Protein AF-A0A9Q0D0A2-F1 (afdb_monomer)

InterPro domains:
  IPR025422 Transcription factor TGA like domain [PF14144] (27-96)
  IPR025422 Transcription factor TGA like domain [PS51806] (2-276)
  IPR051886 Seed Development and Stress Response Regulator [PTHR46354] (6-230)

Structure (mmCIF, N/CA/C/O backbone):
data_AF-A0A9Q0D0A2-F1
#
_entry.id   AF-A0A9Q0D0A2-F1
#
loop_
_atom_site.group_PDB
_atom_site.id
_atom_site.type_symbol
_atom_site.label_atom_id
_atom_site.label_alt_id
_atom_site.label_comp_id
_atom_site.label_asym_id
_atom_site.label_entity_id
_atom_site.label_seq_id
_atom_site.pdbx_PDB_ins_code
_atom_site.Cartn_x
_atom_site.Cartn_y
_atom_site.Cartn_z
_atom_site.occupancy
_atom_site.B_iso_or_equiv
_atom_site.auth_seq_id
_atom_site.auth_comp_id
_atom_site.auth_asym_id
_atom_site.auth_atom_id
_atom_site.pdbx_PDB_model_num
ATOM 1 N N . MET A 1 1 ? 6.086 -19.335 -11.964 1.00 59.03 1 MET A N 1
ATOM 2 C CA . MET A 1 1 ? 6.378 -18.129 -11.159 1.00 59.03 1 MET A CA 1
ATOM 3 C C . MET A 1 1 ? 5.154 -17.655 -10.374 1.00 59.03 1 MET A C 1
ATOM 5 O O . MET A 1 1 ? 5.226 -17.673 -9.155 1.00 59.03 1 MET A O 1
ATOM 9 N N . HIS A 1 2 ? 4.002 -17.411 -11.010 1.00 77.56 2 HIS A N 1
ATOM 10 C CA . HIS A 1 2 ? 2.753 -16.944 -10.369 1.00 77.56 2 HIS A CA 1
ATOM 11 C C . HIS A 1 2 ? 2.298 -17.628 -9.060 1.00 77.56 2 HIS A C 1
ATOM 13 O O . HIS A 1 2 ? 1.756 -16.960 -8.186 1.00 77.56 2 HIS A O 1
ATOM 19 N N . ARG A 1 3 ? 2.542 -18.934 -8.865 1.00 88.50 3 ARG A N 1
ATOM 20 C CA . ARG A 1 3 ? 2.085 -19.663 -7.664 1.00 88.50 3 ARG A CA 1
ATOM 21 C C . ARG A 1 3 ? 2.603 -19.068 -6.347 1.00 88.50 3 ARG A C 1
ATOM 23 O O . ARG A 1 3 ? 1.856 -19.040 -5.382 1.00 88.50 3 ARG A O 1
ATOM 30 N N . ARG A 1 4 ? 3.853 -18.588 -6.295 1.00 91.62 4 ARG A N 1
ATOM 31 C CA . ARG A 1 4 ? 4.437 -18.034 -5.054 1.00 91.62 4 ARG A CA 1
ATOM 32 C C . ARG A 1 4 ? 3.787 -16.708 -4.654 1.00 91.62 4 ARG A C 1
ATOM 34 O O . ARG A 1 4 ? 3.537 -16.499 -3.473 1.00 91.62 4 ARG A O 1
ATOM 41 N N . PHE A 1 5 ? 3.465 -15.866 -5.634 1.00 91.31 5 PHE A N 1
ATOM 42 C CA . PHE A 1 5 ? 2.755 -14.601 -5.437 1.00 91.31 5 PHE A CA 1
ATOM 43 C C . PHE A 1 5 ? 1.334 -14.839 -4.922 1.00 91.31 5 PHE A C 1
ATOM 45 O O . PHE A 1 5 ? 0.943 -14.257 -3.914 1.00 91.31 5 PHE A O 1
ATOM 52 N N . VAL A 1 6 ? 0.613 -15.771 -5.555 1.00 91.81 6 VAL A N 1
ATOM 53 C CA . VAL A 1 6 ? -0.732 -16.183 -5.128 1.00 91.81 6 VAL A CA 1
ATOM 54 C C . VAL A 1 6 ? -0.703 -16.735 -3.703 1.00 91.81 6 VAL A C 1
ATOM 56 O O . VAL A 1 6 ? -1.448 -16.260 -2.858 1.00 91.81 6 VAL A O 1
ATOM 59 N N . THR A 1 7 ? 0.204 -17.666 -3.390 1.00 93.00 7 THR A N 1
ATOM 60 C CA . THR A 1 7 ? 0.310 -18.235 -2.035 1.00 93.00 7 THR A CA 1
ATOM 61 C C . THR A 1 7 ? 0.676 -17.183 -0.982 1.00 93.00 7 THR A C 1
ATOM 63 O O . THR A 1 7 ? 0.144 -17.225 0.124 1.00 93.00 7 THR A O 1
ATOM 66 N N . CYS A 1 8 ? 1.551 -16.225 -1.310 1.00 92.50 8 CYS A N 1
ATOM 67 C CA . CYS A 1 8 ? 1.864 -15.096 -0.430 1.00 92.50 8 CYS A CA 1
ATOM 68 C C . CYS A 1 8 ? 0.605 -14.266 -0.119 1.00 92.50 8 CYS A C 1
ATOM 70 O O . CYS A 1 8 ? 0.308 -14.000 1.046 1.00 92.50 8 CYS A O 1
ATOM 72 N N . TYR A 1 9 ? -0.172 -13.921 -1.151 1.00 91.25 9 TYR A N 1
ATOM 73 C CA . TYR A 1 9 ? -1.421 -13.172 -1.005 1.00 91.25 9 TYR A CA 1
ATOM 74 C C . TYR A 1 9 ? -2.496 -13.949 -0.228 1.00 91.25 9 TYR A C 1
ATOM 76 O O . TYR A 1 9 ? -3.089 -13.406 0.700 1.00 91.25 9 TYR A O 1
ATOM 84 N N . GLU A 1 10 ? -2.725 -15.221 -0.559 1.00 93.56 10 GLU A N 1
ATOM 85 C CA . GLU A 1 10 ? -3.712 -16.076 0.114 1.00 93.56 10 GLU A CA 1
ATOM 86 C C . GLU A 1 10 ? -3.388 -16.260 1.601 1.00 93.56 10 GLU A C 1
ATOM 88 O O . GLU A 1 10 ? -4.283 -16.166 2.442 1.00 93.56 10 GLU A O 1
ATOM 93 N N . SER A 1 11 ? -2.107 -16.461 1.931 1.00 94.94 11 SER A N 1
ATOM 94 C CA . SER A 1 11 ? -1.628 -16.559 3.313 1.00 94.94 11 SER A CA 1
ATOM 95 C C . SER A 1 11 ? -1.898 -15.270 4.093 1.00 94.94 11 SER A C 1
ATOM 97 O O . SER A 1 11 ? -2.448 -15.308 5.195 1.00 94.94 11 SER A O 1
ATOM 99 N N . TRP A 1 12 ? -1.591 -14.110 3.501 1.00 93.62 12 TRP A N 1
ATOM 100 C CA . TRP A 1 12 ? -1.899 -12.815 4.109 1.00 93.62 12 TRP A CA 1
ATOM 101 C C . TRP A 1 12 ? -3.401 -12.606 4.306 1.00 93.62 12 TRP A C 1
ATOM 103 O O . TRP A 1 12 ? -3.824 -12.213 5.392 1.00 93.62 12 TRP A O 1
ATOM 113 N N . LEU A 1 13 ? -4.216 -12.924 3.298 1.00 93.81 13 LEU A N 1
ATOM 114 C CA . LEU A 1 13 ? -5.669 -12.798 3.379 1.00 93.81 13 LEU A CA 1
ATOM 115 C C . LEU A 1 13 ? -6.257 -13.697 4.475 1.00 93.81 13 LEU A C 1
ATOM 117 O O . LEU A 1 13 ? -7.163 -13.284 5.199 1.00 93.81 13 LEU A O 1
ATOM 121 N N . GLN A 1 14 ? -5.743 -14.920 4.620 1.00 96.00 14 GLN A N 1
ATOM 122 C CA . GLN A 1 14 ? -6.138 -15.818 5.700 1.00 96.00 14 GLN A CA 1
ATOM 123 C C . GLN A 1 14 ? -5.736 -15.261 7.072 1.00 96.00 14 GLN A C 1
ATOM 125 O O . GLN A 1 14 ? -6.550 -15.299 7.995 1.00 96.00 14 GLN A O 1
ATOM 130 N N . GLY A 1 15 ? -4.531 -14.695 7.188 1.00 95.44 15 GLY A N 1
ATOM 131 C CA . GLY A 1 15 ? -4.077 -13.997 8.391 1.00 95.44 15 GLY A CA 1
ATOM 132 C C . GLY A 1 15 ? -5.018 -12.857 8.784 1.00 95.44 15 GLY A C 1
ATOM 133 O O . GLY A 1 15 ? -5.507 -12.838 9.906 1.00 95.44 15 GLY A O 1
ATOM 134 N N . GLN A 1 16 ? -5.381 -11.986 7.836 1.00 93.56 16 GLN A N 1
ATOM 135 C CA . GLN A 1 16 ? -6.324 -10.882 8.074 1.00 93.56 16 GLN A CA 1
ATOM 136 C C . GLN A 1 16 ? -7.704 -11.361 8.542 1.00 93.56 16 GLN A C 1
ATOM 138 O O . GLN A 1 16 ? -8.308 -10.757 9.425 1.00 93.56 16 GLN A O 1
ATOM 143 N N . LYS A 1 17 ? -8.214 -12.462 7.976 1.00 95.94 17 LYS A N 1
ATOM 144 C CA . LYS A 1 17 ? -9.489 -13.055 8.413 1.00 95.94 17 LYS A CA 1
ATOM 145 C C . LYS A 1 17 ? -9.407 -13.605 9.838 1.00 95.94 17 LYS A C 1
ATOM 147 O O . LYS A 1 17 ? -10.368 -13.462 10.594 1.00 95.94 17 LYS A O 1
ATOM 152 N N . SER A 1 18 ? -8.282 -14.222 10.198 1.00 96.00 18 SER A N 1
ATOM 153 C CA . SER A 1 18 ? -8.034 -14.692 11.565 1.00 96.00 18 SER A CA 1
ATOM 154 C C . SER A 1 18 ? -7.973 -13.517 12.537 1.00 96.00 18 SER A C 1
ATOM 156 O O . SER A 1 18 ? -8.721 -13.498 13.506 1.00 96.00 18 SER A O 1
ATOM 158 N N . ASP A 1 19 ? -7.174 -12.499 12.214 1.00 94.25 19 ASP A N 1
ATOM 159 C CA . ASP A 1 19 ? -7.014 -11.284 13.016 1.00 94.25 19 ASP A CA 1
ATOM 160 C C . ASP A 1 19 ? -8.361 -10.582 13.253 1.00 94.25 19 ASP A C 1
ATOM 162 O O . ASP A 1 19 ? -8.689 -10.198 14.376 1.00 94.25 19 ASP A O 1
ATOM 166 N N . LEU A 1 20 ? -9.192 -10.467 12.210 1.00 94.94 20 LEU A N 1
ATOM 167 C CA . LEU A 1 20 ? -10.544 -9.920 12.324 1.00 94.94 20 LEU A CA 1
ATOM 168 C C . LEU A 1 20 ? -11.429 -10.771 13.244 1.00 94.94 20 LEU A C 1
ATOM 170 O O . LEU A 1 20 ? -12.165 -10.226 14.064 1.00 94.94 20 LEU A O 1
ATOM 174 N N . THR A 1 21 ? -11.361 -12.096 13.118 1.00 96.19 21 THR A N 1
ATOM 175 C CA . THR A 1 21 ? -12.127 -13.016 13.971 1.00 96.19 21 THR A CA 1
ATOM 176 C C . THR A 1 21 ? -11.727 -12.855 15.438 1.00 96.19 21 THR A C 1
ATOM 178 O O . THR A 1 21 ? -12.601 -12.766 16.301 1.00 96.19 21 THR A O 1
ATOM 181 N N . ASP A 1 22 ? -10.429 -12.741 15.714 1.00 94.62 22 ASP A N 1
ATOM 182 C CA . ASP A 1 22 ? -9.886 -12.560 17.060 1.00 94.62 22 ASP A CA 1
ATOM 183 C C . ASP A 1 22 ? -10.300 -11.208 17.663 1.00 94.62 22 ASP A C 1
ATOM 185 O O . ASP A 1 22 ? -10.735 -11.148 18.818 1.00 94.62 22 ASP A O 1
ATOM 189 N N . LEU A 1 23 ? -10.249 -10.128 16.874 1.00 93.00 23 LEU A N 1
ATOM 190 C CA . LEU A 1 23 ? -10.722 -8.800 17.282 1.00 93.00 23 LEU A CA 1
ATOM 191 C C . LEU A 1 23 ? -12.225 -8.797 17.590 1.00 93.00 23 LEU A C 1
ATOM 193 O O . LEU A 1 23 ? -12.640 -8.268 18.624 1.00 93.00 23 LEU A O 1
ATOM 197 N N . LEU A 1 24 ? -13.041 -9.418 16.733 1.00 92.25 24 LEU A N 1
ATOM 198 C CA . LEU A 1 24 ? -14.487 -9.520 16.943 1.00 92.25 24 LEU A CA 1
ATOM 199 C C . LEU A 1 24 ? -14.811 -10.348 18.189 1.00 92.25 24 LEU A C 1
ATOM 201 O O . LEU A 1 24 ? -15.613 -9.916 19.018 1.00 92.25 24 LEU A O 1
ATOM 205 N N . HIS A 1 25 ? -14.152 -11.493 18.368 1.00 92.38 25 HIS A N 1
ATOM 206 C CA . HIS A 1 25 ? -14.326 -12.326 19.554 1.00 92.38 25 HIS A CA 1
ATOM 207 C C . HIS A 1 25 ? -13.954 -11.568 20.836 1.00 92.38 25 HIS A C 1
ATOM 209 O O . HIS A 1 25 ? -14.699 -11.606 21.820 1.00 92.38 25 HIS A O 1
ATOM 215 N N . LEU A 1 26 ? -12.834 -10.835 20.834 1.00 91.69 26 LEU A N 1
ATOM 216 C CA . LEU A 1 26 ? -12.428 -10.035 21.986 1.00 91.69 26 LEU A CA 1
ATOM 217 C C . LEU A 1 26 ? -13.437 -8.916 22.278 1.00 91.69 26 LEU A C 1
ATOM 219 O O . LEU A 1 26 ? -13.785 -8.717 23.440 1.00 91.69 26 LEU A O 1
ATOM 223 N N . SER A 1 27 ? -13.952 -8.241 21.243 1.00 85.62 27 SER A N 1
ATOM 224 C CA . SER A 1 27 ? -14.962 -7.181 21.392 1.00 85.62 27 SER A CA 1
ATOM 225 C C . SER A 1 27 ? -16.275 -7.686 22.007 1.00 85.62 27 SER A C 1
ATOM 227 O O . SER A 1 27 ? -16.904 -6.981 22.793 1.00 85.62 27 SER A O 1
ATOM 229 N N . ALA A 1 28 ? -16.656 -8.933 21.717 1.00 88.50 28 ALA A N 1
ATOM 230 C CA . ALA A 1 28 ? -17.843 -9.576 22.273 1.00 88.50 28 ALA A CA 1
ATOM 231 C C . ALA A 1 28 ? -17.632 -10.153 23.686 1.00 88.50 28 ALA A C 1
ATOM 233 O O . ALA A 1 28 ? -18.605 -10.533 24.339 1.00 88.50 28 ALA A O 1
ATOM 234 N N . THR A 1 29 ? -16.387 -10.246 24.169 1.00 89.69 29 THR A N 1
ATOM 235 C CA . THR A 1 29 ? -16.058 -10.871 25.458 1.00 89.69 29 THR A CA 1
ATOM 236 C C . THR A 1 29 ? -16.219 -9.871 26.613 1.00 89.69 29 THR A C 1
ATOM 238 O O . THR A 1 29 ? -15.441 -8.916 26.717 1.00 89.69 29 THR A O 1
ATOM 241 N N . PRO A 1 30 ? -17.164 -10.083 27.553 1.00 84.88 30 PRO A N 1
ATOM 242 C CA . PRO A 1 30 ? -17.344 -9.181 28.686 1.00 84.88 30 PRO A CA 1
ATOM 243 C C . PRO A 1 30 ? -16.112 -9.191 29.600 1.00 84.88 30 PRO A C 1
ATOM 245 O O . PRO A 1 30 ? -15.689 -10.243 30.076 1.00 84.88 30 PRO A O 1
ATOM 248 N N . GLY A 1 31 ? -15.547 -8.015 29.884 1.00 84.88 31 GLY A N 1
ATOM 249 C CA . GLY A 1 31 ? -14.385 -7.884 30.771 1.00 84.88 31 GLY A CA 1
ATOM 250 C C . GLY A 1 31 ? -13.030 -8.178 30.120 1.00 84.88 31 GLY A C 1
ATOM 251 O O . GLY A 1 31 ? -12.052 -8.359 30.846 1.00 84.88 31 GLY A O 1
ATOM 252 N N . ALA A 1 32 ? -12.954 -8.205 28.784 1.00 85.44 32 ALA A N 1
ATOM 253 C CA . ALA A 1 32 ? -11.691 -8.247 28.052 1.00 85.44 32 ALA A CA 1
ATOM 254 C C . ALA A 1 32 ? -10.716 -7.162 28.547 1.00 85.44 32 ALA A C 1
ATOM 256 O O . ALA A 1 32 ? -11.069 -5.989 28.695 1.00 85.44 32 ALA A O 1
ATOM 257 N N . SER A 1 33 ? -9.475 -7.559 28.826 1.00 90.06 33 SER A N 1
ATOM 258 C CA . SER A 1 33 ? -8.455 -6.640 29.326 1.00 90.06 33 SER A CA 1
ATOM 259 C C . SER A 1 33 ? -7.817 -5.834 28.194 1.00 90.06 33 SER A C 1
ATOM 261 O O . SER A 1 33 ? -7.604 -6.329 27.087 1.00 90.06 33 SER A O 1
ATOM 263 N N . GLN A 1 34 ? -7.400 -4.607 28.511 1.00 87.81 34 GLN A N 1
ATOM 264 C CA . GLN A 1 34 ? -6.586 -3.777 27.614 1.00 87.81 34 GLN A CA 1
ATOM 265 C C . GLN A 1 34 ? -5.293 -4.482 27.169 1.00 87.81 34 GLN A C 1
ATOM 267 O O . GLN A 1 34 ? -4.822 -4.268 26.056 1.00 87.81 34 GLN A O 1
ATOM 272 N N . MET A 1 35 ? -4.736 -5.359 28.010 1.00 91.88 35 MET A N 1
ATOM 273 C CA . MET A 1 35 ? -3.566 -6.167 27.659 1.00 91.88 35 MET A CA 1
ATOM 274 C C . MET A 1 35 ? -3.875 -7.144 26.517 1.00 91.88 35 MET A C 1
ATOM 276 O O . MET A 1 35 ? -3.112 -7.221 25.561 1.00 91.88 35 MET A O 1
ATOM 280 N N . GLN A 1 36 ? -5.007 -7.852 26.581 1.00 92.00 36 GLN A N 1
ATOM 281 C CA . GLN A 1 36 ? -5.422 -8.771 25.515 1.00 92.00 36 GLN A CA 1
ATOM 282 C C . GLN A 1 36 ? -5.661 -8.030 24.197 1.00 92.00 36 GLN A C 1
ATOM 284 O O . GLN A 1 36 ? -5.226 -8.504 23.152 1.00 92.00 36 GLN A O 1
ATOM 289 N N . LEU A 1 37 ? -6.281 -6.846 24.249 1.00 90.88 37 LEU A N 1
ATOM 290 C CA . LEU A 1 37 ? -6.486 -6.018 23.060 1.00 90.88 37 LEU A CA 1
ATOM 291 C C . LEU A 1 37 ? -5.154 -5.615 22.420 1.00 90.88 37 LEU A C 1
ATOM 293 O O . LEU A 1 37 ? -4.975 -5.800 21.220 1.00 90.88 37 LEU A O 1
ATOM 297 N N . ARG A 1 38 ? -4.197 -5.134 23.222 1.00 92.94 38 ARG A N 1
ATOM 298 C CA . ARG A 1 38 ? -2.852 -4.783 22.742 1.00 92.94 38 ARG A CA 1
ATOM 299 C C . ARG A 1 38 ? -2.136 -5.976 22.120 1.00 92.94 38 ARG A C 1
ATOM 301 O O . ARG A 1 38 ? -1.568 -5.835 21.048 1.00 92.94 38 ARG A O 1
ATOM 308 N N . MET A 1 39 ? -2.229 -7.158 22.730 1.00 94.25 39 MET A N 1
ATOM 309 C CA . MET A 1 39 ? -1.620 -8.370 22.177 1.00 94.25 39 MET A CA 1
ATOM 310 C C . MET A 1 39 ? -2.169 -8.735 20.793 1.00 94.25 39 MET A C 1
ATOM 312 O O . MET A 1 39 ? -1.381 -9.102 19.920 1.00 94.25 39 MET A O 1
ATOM 316 N N . ILE A 1 40 ? -3.490 -8.636 20.588 1.00 94.62 40 ILE A N 1
ATOM 317 C CA . ILE A 1 40 ? -4.109 -8.903 19.280 1.00 94.62 40 ILE A CA 1
ATOM 318 C C . ILE A 1 40 ? -3.709 -7.816 18.280 1.00 94.62 40 ILE A C 1
ATOM 320 O O . ILE A 1 40 ? -3.267 -8.149 17.188 1.00 94.62 40 ILE A O 1
ATOM 324 N N . ILE A 1 41 ? -3.767 -6.532 18.654 1.00 93.25 41 ILE A N 1
ATOM 325 C CA . ILE A 1 41 ? -3.331 -5.426 17.783 1.00 93.25 41 ILE A CA 1
ATOM 326 C C . ILE A 1 41 ? -1.875 -5.618 17.346 1.00 93.25 41 ILE A C 1
ATOM 328 O O . ILE A 1 41 ? -1.574 -5.535 16.157 1.00 93.25 41 ILE A O 1
ATOM 332 N N . ASP A 1 42 ? -0.976 -5.935 18.278 1.00 93.56 42 ASP A N 1
ATOM 333 C CA . ASP A 1 42 ? 0.429 -6.187 17.965 1.00 93.56 42 ASP A CA 1
ATOM 334 C C . ASP A 1 42 ? 0.591 -7.393 17.028 1.00 93.56 42 ASP A C 1
ATOM 336 O O . ASP A 1 42 ? 1.487 -7.409 16.183 1.00 93.56 42 ASP A O 1
ATOM 340 N N . GLN A 1 43 ? -0.268 -8.411 17.156 1.00 94.25 43 GLN A N 1
ATOM 341 C CA . GLN A 1 43 ? -0.285 -9.546 16.238 1.00 94.25 43 GLN A CA 1
ATOM 342 C C . GLN A 1 43 ? -0.725 -9.128 14.833 1.00 94.25 43 GLN A C 1
ATOM 344 O O . G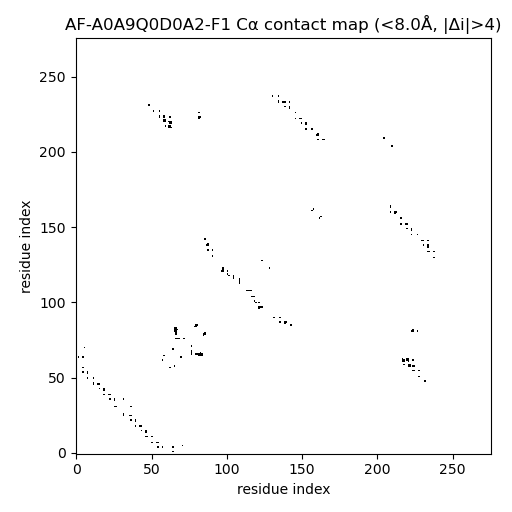LN A 1 43 ? -0.029 -9.466 13.874 1.00 94.25 43 GLN A O 1
ATOM 349 N N . CYS A 1 44 ? -1.794 -8.335 14.715 1.00 93.62 44 CYS A N 1
ATOM 350 C CA . CYS A 1 44 ? -2.239 -7.775 13.442 1.00 93.62 44 CYS A CA 1
ATOM 351 C C . CYS A 1 44 ? -1.103 -6.991 12.773 1.00 93.62 44 CYS A C 1
ATOM 353 O O . CYS A 1 44 ? -0.780 -7.219 11.606 1.00 93.62 44 CYS A O 1
ATOM 355 N N . MET A 1 45 ? -0.441 -6.104 13.525 1.00 91.62 45 MET A N 1
ATOM 356 C CA . MET A 1 45 ? 0.664 -5.287 13.017 1.00 91.62 45 MET A CA 1
ATOM 357 C C . MET A 1 45 ? 1.840 -6.147 12.539 1.00 91.62 45 MET A C 1
ATOM 359 O O . MET A 1 45 ? 2.339 -5.938 11.433 1.00 91.62 45 MET A O 1
ATOM 363 N N . ARG A 1 46 ? 2.232 -7.176 13.304 1.00 92.56 46 ARG A N 1
ATOM 364 C CA . ARG A 1 46 ? 3.266 -8.136 12.878 1.00 92.56 46 ARG A CA 1
ATOM 365 C C . ARG A 1 46 ? 2.877 -8.898 11.612 1.00 92.56 46 ARG A C 1
ATOM 367 O O . ARG A 1 46 ? 3.735 -9.137 10.764 1.00 92.56 46 ARG A O 1
ATOM 374 N N . ASN A 1 47 ? 1.609 -9.276 11.460 1.00 93.06 47 ASN A N 1
ATOM 375 C CA . ASN A 1 47 ? 1.124 -9.965 10.264 1.00 93.06 47 ASN A CA 1
ATOM 376 C C . ASN A 1 47 ? 1.198 -9.056 9.024 1.00 93.06 47 ASN A C 1
ATOM 378 O O . ASN A 1 47 ? 1.639 -9.504 7.962 1.00 93.06 47 ASN A O 1
ATOM 382 N N . TYR A 1 48 ? 0.852 -7.769 9.159 1.00 89.44 48 TYR A N 1
ATOM 383 C CA . TYR A 1 48 ? 1.053 -6.768 8.104 1.00 89.44 48 TYR A CA 1
ATOM 384 C C . TYR A 1 48 ? 2.535 -6.608 7.741 1.00 89.44 48 TYR A C 1
ATOM 386 O O . TYR A 1 48 ? 2.898 -6.657 6.563 1.00 89.44 48 TYR A O 1
ATOM 394 N N . GLU A 1 49 ? 3.411 -6.468 8.737 1.00 90.25 49 GLU A N 1
ATOM 395 C CA . GLU A 1 49 ? 4.856 -6.355 8.513 1.00 90.25 49 GLU A CA 1
ATOM 396 C C . GLU A 1 49 ? 5.430 -7.598 7.824 1.00 90.25 49 GLU A C 1
ATOM 398 O O . GLU A 1 49 ? 6.206 -7.468 6.875 1.00 90.25 49 GLU A O 1
ATOM 403 N N . SER A 1 50 ? 5.005 -8.793 8.243 1.00 92.81 50 SER A N 1
ATOM 404 C CA . SER A 1 50 ? 5.410 -10.061 7.632 1.00 92.81 50 SER A CA 1
ATOM 405 C C . SER A 1 50 ? 4.999 -10.141 6.164 1.00 92.81 50 SER A C 1
ATOM 407 O O . SER A 1 50 ? 5.815 -10.515 5.322 1.00 92.81 50 SER A O 1
ATOM 409 N N . TYR A 1 51 ? 3.769 -9.737 5.830 1.00 92.38 51 TYR A N 1
ATOM 410 C CA . TYR A 1 51 ? 3.314 -9.703 4.441 1.00 92.38 51 TYR A CA 1
ATOM 411 C C . TYR A 1 51 ? 4.131 -8.730 3.588 1.00 92.38 51 TYR A C 1
ATOM 413 O O . TYR A 1 51 ? 4.598 -9.112 2.517 1.00 92.38 51 TYR A O 1
ATOM 421 N N . THR A 1 52 ? 4.362 -7.501 4.067 1.00 90.06 52 THR A N 1
ATOM 422 C CA . THR A 1 52 ? 5.186 -6.527 3.323 1.00 90.06 52 THR A CA 1
ATOM 423 C C . THR A 1 52 ? 6.612 -7.032 3.105 1.00 90.06 52 THR A C 1
ATOM 425 O O . THR A 1 52 ? 7.185 -6.822 2.041 1.00 90.06 52 THR A O 1
ATOM 428 N N . GLU A 1 53 ? 7.184 -7.756 4.072 1.00 92.00 53 GLU A N 1
ATOM 429 C CA . GLU A 1 53 ? 8.510 -8.352 3.918 1.00 92.00 53 GLU A CA 1
ATOM 430 C C . GLU A 1 53 ? 8.509 -9.489 2.891 1.00 92.00 53 GLU A C 1
ATOM 432 O O . GLU A 1 53 ? 9.333 -9.499 1.979 1.00 92.00 53 GLU A O 1
ATOM 437 N N . GLN A 1 54 ? 7.545 -10.409 2.965 1.00 92.56 54 GLN A N 1
ATOM 438 C CA . GLN A 1 54 ? 7.408 -11.484 1.978 1.00 92.56 54 GLN A CA 1
ATOM 439 C C . GLN A 1 54 ? 7.209 -10.922 0.568 1.00 92.56 54 GLN A C 1
ATOM 441 O O . GLN A 1 54 ? 7.887 -11.345 -0.370 1.00 92.56 54 GLN A O 1
ATOM 446 N N . ARG A 1 55 ? 6.336 -9.922 0.417 1.00 91.62 55 ARG A N 1
ATOM 447 C C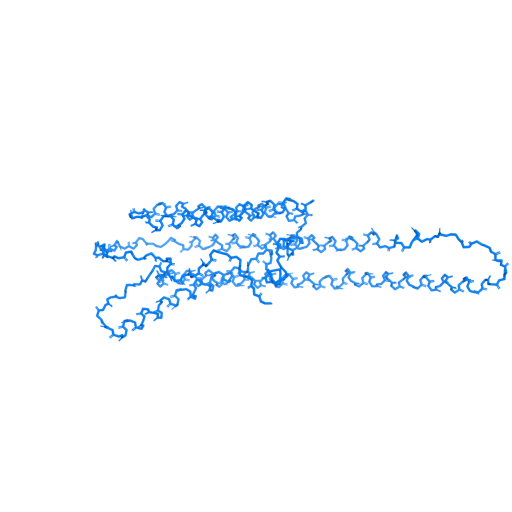A . ARG A 1 55 ? 6.132 -9.205 -0.843 1.00 91.62 55 ARG A CA 1
ATOM 448 C C . ARG A 1 55 ? 7.432 -8.596 -1.366 1.00 91.62 55 ARG A C 1
ATOM 450 O O . ARG A 1 55 ? 7.760 -8.810 -2.531 1.00 91.62 55 ARG A O 1
ATOM 457 N N . ARG A 1 56 ? 8.204 -7.916 -0.514 1.00 90.19 56 ARG A N 1
ATOM 458 C CA . ARG A 1 56 ? 9.509 -7.347 -0.876 1.00 90.19 56 ARG A CA 1
ATOM 459 C C . ARG A 1 56 ? 10.490 -8.407 -1.372 1.00 90.19 56 ARG A C 1
ATOM 461 O O . ARG A 1 56 ? 11.178 -8.160 -2.350 1.00 90.19 56 ARG A O 1
ATOM 468 N N . THR A 1 57 ? 10.529 -9.593 -0.761 1.00 91.62 57 THR A N 1
ATOM 469 C CA . THR A 1 57 ? 11.416 -10.677 -1.232 1.00 91.62 57 THR A CA 1
ATOM 470 C C . THR A 1 57 ? 11.023 -11.236 -2.601 1.00 91.62 57 THR A C 1
ATOM 472 O O . THR A 1 57 ? 11.882 -11.743 -3.317 1.00 91.62 57 THR A O 1
ATOM 475 N N . LEU A 1 58 ? 9.743 -11.141 -2.975 1.00 92.00 58 LEU A N 1
ATOM 476 C CA . LEU A 1 58 ? 9.226 -11.597 -4.269 1.00 92.00 58 LEU A CA 1
ATOM 477 C C . LEU A 1 58 ? 9.291 -10.510 -5.351 1.00 92.00 58 LEU A C 1
ATOM 479 O O . LEU A 1 58 ? 9.290 -10.835 -6.536 1.00 92.00 58 LEU A O 1
ATOM 483 N N . ALA A 1 59 ? 9.362 -9.234 -4.959 1.00 90.00 59 ALA A N 1
ATOM 484 C CA . ALA A 1 59 ? 9.398 -8.087 -5.866 1.00 90.00 59 ALA A CA 1
ATOM 485 C C . ALA A 1 59 ? 10.458 -8.207 -6.977 1.00 90.00 59 ALA A C 1
ATOM 487 O O . ALA A 1 59 ? 10.108 -7.958 -8.127 1.00 90.00 59 ALA A O 1
ATOM 488 N N . PRO A 1 60 ? 11.713 -8.622 -6.699 1.00 89.94 60 PRO A N 1
ATOM 489 C CA . PRO A 1 60 ? 12.739 -8.713 -7.735 1.00 89.94 60 PRO A CA 1
ATOM 490 C C . PRO A 1 60 ? 12.505 -9.853 -8.732 1.00 89.94 60 PRO A C 1
ATOM 492 O O . PRO A 1 60 ? 13.109 -9.849 -9.797 1.00 89.94 60 PRO A O 1
ATOM 495 N N . GLU A 1 61 ? 11.675 -10.850 -8.393 1.00 90.44 61 GLU A N 1
ATOM 496 C CA . GLU A 1 61 ? 11.361 -11.955 -9.307 1.00 90.44 61 GLU A CA 1
ATOM 497 C C . GLU A 1 61 ? 10.373 -11.508 -10.394 1.00 90.44 61 GLU A C 1
ATOM 499 O O . GLU A 1 61 ? 10.556 -11.851 -11.559 1.00 90.44 61 GLU A O 1
ATOM 504 N N . ASP A 1 62 ? 9.325 -10.772 -10.006 1.00 86.25 62 ASP A N 1
ATOM 505 C CA . ASP A 1 62 ? 8.328 -10.186 -10.910 1.00 86.25 62 ASP A CA 1
ATOM 506 C C . ASP A 1 62 ? 7.465 -9.146 -10.170 1.00 86.25 62 ASP A C 1
ATOM 508 O O . ASP A 1 62 ? 6.354 -9.419 -9.705 1.00 86.25 62 ASP A O 1
ATOM 512 N N . GLY A 1 63 ? 7.985 -7.925 -10.043 1.00 83.62 63 GLY A N 1
ATOM 513 C CA . GLY A 1 63 ? 7.290 -6.831 -9.363 1.00 83.62 63 GLY A CA 1
ATOM 514 C C . GLY A 1 63 ? 5.997 -6.418 -10.068 1.00 83.62 63 GLY A C 1
ATOM 515 O O . GLY A 1 63 ? 5.053 -5.980 -9.412 1.00 83.62 63 GLY A O 1
ATOM 516 N N . SER A 1 64 ? 5.920 -6.609 -11.388 1.00 87.38 64 SER A N 1
ATOM 517 C CA . SER A 1 64 ? 4.764 -6.218 -12.199 1.00 87.38 64 SER A CA 1
ATOM 518 C C . SER A 1 64 ? 3.491 -6.981 -11.814 1.00 87.38 64 SER A C 1
ATOM 520 O O . SER A 1 64 ? 2.407 -6.393 -11.795 1.00 87.38 64 SER A O 1
ATOM 522 N N . THR A 1 65 ? 3.635 -8.240 -11.377 1.00 90.44 65 THR A N 1
ATOM 523 C CA . THR A 1 65 ? 2.534 -9.059 -10.848 1.00 90.44 65 THR A CA 1
ATOM 524 C C . THR A 1 65 ? 1.836 -8.396 -9.655 1.00 90.44 65 THR A C 1
ATOM 526 O O . THR A 1 65 ? 0.639 -8.587 -9.476 1.00 90.44 65 THR A O 1
ATOM 529 N N . PHE A 1 66 ? 2.519 -7.580 -8.846 1.00 90.31 66 PHE A N 1
ATOM 530 C CA . PHE A 1 66 ? 1.855 -6.870 -7.747 1.00 90.31 66 PHE A CA 1
ATOM 531 C C . PHE A 1 66 ? 1.071 -5.639 -8.209 1.00 90.31 66 PHE A C 1
ATOM 533 O O . PHE A 1 66 ? 0.102 -5.278 -7.552 1.00 90.31 66 PHE A O 1
ATOM 540 N N . PHE A 1 67 ? 1.435 -5.013 -9.331 1.00 90.56 67 PHE A N 1
ATOM 541 C CA . PHE A 1 67 ? 0.708 -3.864 -9.889 1.00 90.56 67 PHE A CA 1
ATOM 542 C C . PHE A 1 67 ? -0.522 -4.276 -10.706 1.00 90.56 67 PHE A C 1
ATOM 544 O O . PHE A 1 67 ? -1.467 -3.499 -10.811 1.00 90.56 67 PHE A O 1
ATOM 551 N N . CYS A 1 68 ? -0.518 -5.484 -11.273 1.00 91.56 68 CYS A N 1
ATOM 552 C CA . CYS A 1 68 ? -1.657 -6.061 -11.987 1.00 91.56 68 CYS A CA 1
ATOM 553 C C . CYS A 1 68 ? -1.831 -7.546 -11.615 1.00 91.56 68 CYS A C 1
ATOM 555 O O . CYS A 1 68 ? -1.571 -8.435 -12.433 1.00 91.56 68 CYS A O 1
ATOM 557 N N . PRO A 1 69 ? -2.208 -7.842 -10.361 1.00 91.56 69 PRO A N 1
ATOM 558 C CA . PRO A 1 69 ? -2.358 -9.206 -9.893 1.00 91.56 69 PRO A CA 1
ATOM 559 C C . PRO A 1 69 ? -3.437 -9.966 -10.672 1.00 91.56 69 PRO A C 1
ATOM 561 O O . PRO A 1 69 ? -4.563 -9.482 -10.821 1.00 91.56 69 PRO A O 1
ATOM 564 N N . PRO A 1 70 ? -3.152 -11.205 -11.115 1.00 89.19 70 PRO A N 1
ATOM 565 C CA . PRO A 1 70 ? -4.113 -12.010 -11.870 1.00 89.19 70 PRO A CA 1
ATOM 566 C C . PRO A 1 70 ? -5.284 -12.520 -11.020 1.00 89.19 70 PRO A C 1
ATOM 568 O O . PRO A 1 70 ? -6.236 -13.070 -11.564 1.00 89.19 70 PRO A O 1
ATOM 571 N N . TRP A 1 71 ? -5.210 -12.378 -9.693 1.00 88.75 71 TRP A N 1
ATOM 572 C CA . TRP A 1 71 ? -6.297 -12.707 -8.768 1.00 88.75 71 TRP A CA 1
ATOM 573 C C . TRP A 1 71 ? -7.248 -11.531 -8.505 1.00 88.75 71 TRP A C 1
ATOM 575 O O . TRP A 1 71 ? -8.209 -11.698 -7.760 1.00 88.75 71 TRP A O 1
ATOM 585 N N . CYS A 1 72 ? -7.001 -10.364 -9.105 1.00 90.12 72 CYS A N 1
ATOM 586 C CA . CYS A 1 72 ? -7.884 -9.206 -9.033 1.00 90.12 72 CYS A CA 1
ATOM 587 C C . CYS A 1 72 ? -8.644 -9.009 -10.350 1.00 90.12 72 CYS A C 1
ATOM 589 O O . CYS A 1 72 ? -8.149 -9.279 -11.446 1.00 90.12 72 CYS A O 1
ATOM 591 N N . THR A 1 73 ? -9.865 -8.500 -10.238 1.00 92.19 73 THR A N 1
ATOM 592 C CA . THR A 1 73 ? -10.684 -8.046 -11.365 1.00 92.19 73 THR A CA 1
ATOM 593 C C . THR A 1 73 ? -10.067 -6.815 -12.038 1.00 92.19 73 THR A C 1
ATOM 595 O O . THR A 1 73 ? -9.242 -6.108 -11.459 1.00 92.19 73 THR A O 1
ATOM 598 N N . SER A 1 74 ? -10.497 -6.495 -13.264 1.00 93.88 74 SER A N 1
ATOM 599 C CA . SER A 1 74 ? -10.036 -5.283 -13.962 1.00 93.88 74 SER A CA 1
ATOM 600 C C . SER A 1 74 ? -10.347 -3.998 -13.190 1.00 93.88 74 SER A C 1
ATOM 602 O O . SER A 1 74 ? -9.544 -3.069 -13.209 1.00 93.88 74 SER A O 1
ATOM 604 N N . PHE A 1 75 ? -11.487 -3.953 -12.493 1.00 92.00 75 PHE A N 1
ATOM 605 C CA . PHE A 1 75 ? -11.840 -2.824 -11.636 1.00 92.00 75 PHE A CA 1
ATOM 606 C C . PHE A 1 75 ? -10.881 -2.711 -10.447 1.00 92.00 75 PHE A C 1
ATOM 608 O O . PHE A 1 75 ? -10.300 -1.649 -10.243 1.00 92.00 75 PHE A O 1
ATOM 615 N N . GLU A 1 76 ? -10.658 -3.804 -9.713 1.00 90.75 76 GLU A N 1
ATOM 616 C CA . GLU A 1 76 ? -9.723 -3.821 -8.581 1.00 90.75 76 GLU A CA 1
ATOM 617 C C . GLU A 1 76 ? -8.315 -3.410 -9.020 1.00 90.75 76 GLU A C 1
ATOM 619 O O . GLU A 1 76 ? -7.728 -2.518 -8.415 1.00 90.75 76 GLU A O 1
ATOM 624 N N . ASN A 1 77 ? -7.820 -3.960 -10.133 1.00 92.12 77 ASN A N 1
ATOM 625 C CA . ASN A 1 77 ? -6.523 -3.590 -10.701 1.00 92.12 77 ASN A CA 1
ATOM 626 C C . ASN A 1 77 ? -6.434 -2.100 -11.068 1.00 92.12 77 ASN A C 1
ATOM 628 O O . ASN A 1 77 ? -5.377 -1.496 -10.910 1.00 92.12 77 ASN A O 1
ATOM 632 N N . SER A 1 78 ? -7.533 -1.478 -11.506 1.00 90.06 78 SER A N 1
ATOM 633 C CA . SER A 1 78 ? -7.544 -0.054 -11.873 1.00 90.06 78 SER A CA 1
ATOM 634 C C . SER A 1 78 ? -7.410 0.907 -10.685 1.00 90.06 78 SER A C 1
ATOM 636 O O . SER A 1 78 ? -7.060 2.069 -10.884 1.00 90.06 78 SER A O 1
ATOM 638 N N . VAL A 1 79 ? -7.672 0.437 -9.459 1.00 88.06 79 VAL A N 1
ATOM 639 C CA . VAL A 1 79 ? -7.619 1.255 -8.234 1.00 88.06 79 VAL A CA 1
ATOM 640 C C . VAL A 1 79 ? -6.441 0.907 -7.319 1.00 88.06 79 VAL A C 1
ATOM 642 O O . VAL A 1 79 ? -6.293 1.515 -6.256 1.00 88.06 79 VAL A O 1
ATOM 645 N N . LEU A 1 80 ? -5.592 -0.049 -7.713 1.00 90.00 80 LEU A N 1
ATOM 646 C CA . LEU A 1 80 ? -4.388 -0.392 -6.962 1.00 90.00 80 LEU A CA 1
ATOM 647 C C . LEU A 1 80 ? -3.363 0.746 -6.990 1.00 90.00 80 LEU A C 1
ATOM 649 O O . LEU A 1 80 ? -3.155 1.437 -7.985 1.00 90.00 80 LEU A O 1
ATOM 653 N N . TRP A 1 81 ? -2.661 0.894 -5.874 1.00 91.50 81 TRP A N 1
ATOM 654 C CA . TRP A 1 81 ? -1.559 1.818 -5.691 1.00 91.50 81 TRP A CA 1
ATOM 655 C C . TRP A 1 81 ? -0.368 1.080 -5.084 1.00 91.50 81 TRP A C 1
ATOM 657 O O . TRP A 1 81 ? -0.471 0.522 -3.994 1.00 91.50 81 TRP A O 1
ATOM 667 N N . MET A 1 82 ? 0.758 1.057 -5.806 1.00 91.31 82 MET A N 1
ATOM 668 C CA . MET A 1 82 ? 1.988 0.358 -5.396 1.00 91.31 82 MET A CA 1
ATOM 669 C C . MET A 1 82 ? 1.745 -1.098 -4.958 1.00 91.31 82 MET A C 1
ATOM 671 O O . MET A 1 82 ? 2.298 -1.579 -3.971 1.00 91.31 82 MET A O 1
ATOM 675 N N . GLY A 1 83 ? 0.857 -1.782 -5.681 1.00 86.81 83 GLY A N 1
ATOM 676 C CA . GLY A 1 83 ? 0.474 -3.169 -5.432 1.00 86.81 83 GLY A CA 1
ATOM 677 C C . GLY A 1 83 ? -0.387 -3.423 -4.194 1.00 86.81 83 GLY A C 1
ATOM 678 O O . GLY A 1 83 ? -0.352 -4.514 -3.626 1.00 86.81 83 GLY A O 1
ATOM 679 N N . GLY A 1 84 ? -1.157 -2.425 -3.756 1.00 88.50 84 GLY A N 1
ATOM 680 C CA . GLY A 1 84 ? -2.163 -2.563 -2.704 1.00 88.50 84 GLY A CA 1
ATOM 681 C C . GLY A 1 84 ? -3.193 -1.434 -2.728 1.00 88.50 84 GLY A C 1
ATOM 682 O O . GLY A 1 84 ? -3.297 -0.691 -3.699 1.00 88.50 84 GLY A O 1
ATOM 683 N N . CYS A 1 85 ? -3.966 -1.290 -1.652 1.00 86.44 85 CYS A N 1
ATOM 684 C CA . CYS A 1 85 ? -4.810 -0.110 -1.477 1.00 86.44 85 CYS A CA 1
ATOM 685 C C . CYS A 1 85 ? -3.955 1.115 -1.118 1.00 86.44 85 CYS A C 1
ATOM 687 O O . CYS A 1 85 ? -2.911 0.998 -0.475 1.00 86.44 85 CYS A O 1
ATOM 689 N N . ARG A 1 86 ? -4.411 2.306 -1.515 1.00 91.62 86 ARG A N 1
ATOM 690 C CA . ARG A 1 86 ? -3.772 3.562 -1.117 1.00 91.62 86 ARG A CA 1
ATOM 691 C C . ARG A 1 86 ? -4.027 3.823 0.384 1.00 91.62 86 ARG A C 1
ATOM 693 O O . ARG A 1 86 ? -5.197 3.950 0.749 1.00 91.62 86 ARG A O 1
ATOM 700 N N . PRO A 1 87 ? -2.999 3.909 1.250 1.00 91.94 87 PRO A N 1
ATOM 701 C CA . PRO A 1 87 ? -3.169 3.985 2.709 1.00 91.94 87 PRO A CA 1
ATOM 702 C C . PRO A 1 87 ? -4.112 5.091 3.217 1.00 91.94 87 PRO A C 1
ATOM 704 O O . PRO A 1 87 ? -4.883 4.872 4.152 1.00 91.94 87 PRO A O 1
ATOM 707 N N . SER A 1 88 ? -4.133 6.257 2.570 1.00 93.94 88 SER A N 1
ATOM 708 C CA . SER A 1 88 ? -5.025 7.378 2.889 1.00 93.94 88 SER A CA 1
ATOM 709 C C . SER A 1 88 ? -6.510 7.040 2.745 1.00 93.94 88 SER A C 1
ATOM 711 O O . SER A 1 88 ? -7.351 7.725 3.326 1.00 93.94 88 SER A O 1
ATOM 713 N N . LEU A 1 89 ? -6.877 5.992 1.997 1.00 92.31 89 LEU A N 1
ATOM 714 C CA . LEU A 1 89 ? -8.256 5.493 1.953 1.00 92.31 89 LEU A CA 1
ATOM 715 C C . LEU A 1 89 ? -8.694 4.939 3.311 1.00 92.31 89 LEU A C 1
ATOM 717 O O . LEU A 1 89 ? -9.807 5.227 3.738 1.00 92.31 89 LEU A O 1
ATOM 721 N N . MET A 1 90 ? -7.820 4.209 4.009 1.00 90.62 90 MET A N 1
ATOM 722 C CA . MET A 1 90 ? -8.135 3.651 5.327 1.00 90.62 90 MET A CA 1
ATOM 723 C C . MET A 1 90 ? -8.320 4.761 6.368 1.00 90.62 90 MET A C 1
ATOM 725 O O . MET A 1 90 ? -9.259 4.734 7.157 1.00 90.62 90 MET A O 1
ATOM 729 N N . ILE A 1 91 ? -7.469 5.789 6.328 1.00 92.25 91 ILE A N 1
ATOM 730 C CA . ILE A 1 91 ? -7.575 6.936 7.242 1.00 92.25 91 ILE A CA 1
ATOM 731 C C . ILE A 1 91 ? -8.845 7.753 6.947 1.00 92.25 91 ILE A C 1
ATOM 733 O O . ILE A 1 91 ? -9.534 8.193 7.862 1.00 92.25 91 ILE A O 1
ATOM 737 N N . ARG A 1 92 ? -9.207 7.927 5.669 1.00 92.50 92 ARG A N 1
ATOM 738 C CA . ARG A 1 92 ? -10.478 8.566 5.290 1.00 92.50 92 ARG A CA 1
ATOM 739 C C . ARG A 1 92 ? -11.693 7.772 5.742 1.00 92.50 92 ARG A C 1
ATOM 741 O O . ARG A 1 92 ? -12.636 8.379 6.233 1.00 92.50 92 ARG A O 1
ATOM 748 N N . LEU A 1 93 ? -11.650 6.446 5.627 1.00 89.81 93 LEU A N 1
ATOM 749 C CA . LEU A 1 93 ? -12.699 5.583 6.158 1.00 89.81 93 LEU A CA 1
ATOM 750 C C . LEU A 1 93 ? -12.852 5.777 7.672 1.00 89.81 93 LEU A C 1
ATOM 752 O O . LEU A 1 93 ? -13.975 5.927 8.139 1.00 89.81 93 LEU A O 1
ATOM 756 N N . LEU A 1 94 ? -11.742 5.855 8.415 1.00 89.00 94 LEU A N 1
ATOM 757 C CA . LEU A 1 94 ? -11.766 6.162 9.845 1.00 89.00 94 LEU A CA 1
ATOM 758 C C . LEU A 1 94 ? -12.487 7.490 10.121 1.00 89.00 94 LEU A C 1
ATOM 760 O O . LEU A 1 94 ? -13.420 7.491 10.914 1.00 89.00 94 LEU A O 1
ATOM 764 N N . TYR A 1 95 ? -12.141 8.580 9.422 1.00 88.69 95 TYR A N 1
ATOM 765 C CA . TYR A 1 95 ? -12.848 9.860 9.582 1.00 88.69 95 TYR A CA 1
ATOM 766 C C . TYR A 1 95 ? -14.342 9.765 9.270 1.00 88.69 95 TYR A C 1
ATOM 768 O O . TYR A 1 95 ? -15.153 10.345 9.988 1.00 88.69 95 TYR A O 1
ATOM 776 N N . SER A 1 96 ? -14.714 9.055 8.202 1.00 87.69 96 SER A N 1
ATOM 777 C CA . SER A 1 96 ? -16.116 8.881 7.819 1.00 87.69 96 SER A CA 1
ATOM 778 C C . SER A 1 96 ? -16.901 8.114 8.876 1.00 87.69 96 SER A C 1
ATOM 780 O O . SER A 1 96 ? -18.003 8.530 9.216 1.00 87.69 96 SER A O 1
ATOM 782 N N . LEU A 1 97 ? -16.333 7.040 9.428 1.00 83.94 97 LEU A N 1
ATOM 783 C CA . LEU A 1 97 ? -16.985 6.257 10.475 1.00 83.94 97 LEU A CA 1
ATOM 784 C C . LEU A 1 97 ? -17.103 7.057 11.779 1.00 83.94 97 LEU A C 1
ATOM 786 O O . LEU A 1 97 ? -18.184 7.116 12.358 1.00 83.94 97 LEU A O 1
ATOM 790 N N . THR A 1 98 ? -16.039 7.757 12.189 1.00 81.44 98 THR A N 1
ATOM 791 C CA . THR A 1 98 ? -16.073 8.610 13.388 1.00 81.44 98 THR A CA 1
ATOM 792 C C . THR A 1 98 ? -17.042 9.781 13.226 1.00 81.44 98 THR A C 1
ATOM 794 O O . THR A 1 98 ? -17.755 10.128 14.159 1.00 81.44 98 THR A O 1
ATOM 797 N N . GLY A 1 99 ? -17.095 10.391 12.037 1.00 78.00 99 GLY A N 1
ATOM 798 C CA . GLY A 1 99 ? -17.978 11.520 11.748 1.00 78.00 99 GLY A CA 1
ATOM 799 C C . GLY A 1 99 ? -19.448 11.112 11.691 1.00 78.00 99 GLY A C 1
ATOM 800 O O . GLY A 1 99 ? -20.289 11.818 12.237 1.00 78.00 99 GLY A O 1
ATOM 801 N N . PHE A 1 100 ? -19.743 9.951 11.099 1.00 76.62 100 PHE A N 1
ATOM 802 C CA . PHE A 1 100 ? -21.096 9.401 11.039 1.00 76.62 100 PHE A CA 1
ATOM 803 C C . PHE A 1 100 ? -21.663 9.115 12.436 1.00 76.62 100 PHE A C 1
ATOM 805 O O . PHE A 1 100 ? -22.788 9.511 12.733 1.00 76.62 100 PHE A O 1
ATOM 812 N N . GLU A 1 101 ? -20.880 8.486 13.321 1.00 69.69 101 GLU A N 1
ATOM 813 C CA . GLU A 1 101 ? -21.314 8.259 14.707 1.00 69.69 101 GLU A CA 1
ATOM 814 C C . GLU A 1 101 ? -21.532 9.584 15.453 1.00 69.69 101 GLU A C 1
ATOM 816 O O . GLU A 1 101 ? -22.527 9.741 16.161 1.00 69.69 101 GLU A O 1
ATOM 821 N N . MET A 1 102 ? -20.643 10.566 15.268 1.00 68.31 102 MET A N 1
ATOM 822 C CA . MET A 1 102 ? -20.797 11.887 15.885 1.00 68.31 102 MET A CA 1
ATOM 823 C C . MET A 1 102 ? -22.066 12.611 15.425 1.00 68.31 102 MET A C 1
ATOM 825 O O . MET A 1 102 ? -22.742 13.202 16.263 1.00 68.31 102 MET A O 1
ATOM 829 N N . GLU A 1 103 ? -22.396 12.571 14.132 1.00 70.56 103 GLU A N 1
ATOM 830 C CA . GLU A 1 103 ? -23.609 13.190 13.582 1.00 70.56 103 GLU A CA 1
ATOM 831 C C . GLU A 1 103 ? -24.872 12.551 14.176 1.00 70.56 103 GLU A C 1
ATOM 833 O O . GLU A 1 103 ? -25.726 13.264 14.705 1.00 70.56 103 GLU A O 1
ATOM 838 N N . ALA A 1 104 ? -24.926 11.215 14.226 1.00 69.88 104 ALA A N 1
ATOM 839 C CA . ALA A 1 104 ? -26.032 10.483 14.842 1.00 69.88 104 ALA A CA 1
ATOM 840 C C . ALA A 1 104 ? -26.206 10.815 16.339 1.00 69.88 104 ALA A C 1
ATOM 842 O O . ALA A 1 104 ? -27.326 10.961 16.831 1.00 69.88 104 ALA A O 1
ATOM 843 N N . HIS A 1 105 ? -25.109 10.974 17.086 1.00 63.78 105 HIS A N 1
ATOM 844 C CA . HIS A 1 105 ? -25.168 11.369 18.497 1.00 63.78 105 HIS A CA 1
ATOM 845 C C . HIS A 1 105 ? -25.524 12.846 18.700 1.00 63.78 105 HIS A C 1
ATOM 847 O O . HIS A 1 105 ? -26.131 13.192 19.715 1.00 63.78 105 HIS A O 1
ATOM 853 N N . LEU A 1 106 ? -25.147 13.718 17.764 1.00 68.00 106 LEU A N 1
ATOM 854 C CA . LEU A 1 106 ? -25.443 15.146 17.820 1.00 68.00 106 LEU A CA 1
ATOM 855 C C . LEU A 1 106 ? -26.937 15.410 17.614 1.00 68.00 106 LEU A C 1
ATOM 857 O O . LEU A 1 106 ? -27.489 16.243 18.329 1.00 68.00 106 LEU A O 1
ATOM 861 N N . GLU A 1 107 ? -27.603 14.668 16.725 1.00 68.25 107 GLU A N 1
ATOM 862 C CA . GLU A 1 107 ? -29.065 14.711 16.574 1.00 68.25 107 GLU A CA 1
ATOM 863 C C . GLU A 1 107 ? -29.773 14.351 17.890 1.00 68.25 107 GLU A C 1
ATOM 865 O O . GLU A 1 107 ? -30.551 15.148 18.413 1.00 68.25 107 GLU A O 1
ATOM 870 N N . VAL A 1 108 ? -29.414 13.216 18.501 1.00 67.62 108 VAL A N 1
ATOM 871 C CA . VAL A 1 108 ? -29.992 12.763 19.782 1.00 67.62 108 VAL A CA 1
ATOM 872 C C . VAL A 1 108 ? -29.712 13.750 20.922 1.00 67.62 108 VAL A C 1
ATOM 874 O O . VAL A 1 108 ? -30.585 14.035 21.745 1.00 67.62 108 VAL A O 1
ATOM 877 N N . PHE A 1 109 ? -28.498 14.306 20.984 1.00 61.84 109 PHE A N 1
ATOM 878 C CA . PHE A 1 109 ? -28.133 15.292 22.001 1.00 61.84 109 PHE A CA 1
ATOM 879 C C . PHE A 1 109 ? -28.923 16.598 21.856 1.00 61.84 109 PHE A C 1
ATOM 881 O O . PHE A 1 109 ? -29.367 17.154 22.863 1.00 61.84 109 PHE A O 1
ATOM 888 N N . LEU A 1 110 ? -29.106 17.092 20.627 1.00 70.25 110 LEU A N 1
ATOM 889 C CA . LEU A 1 110 ? -29.896 18.297 20.370 1.00 70.25 110 LEU A CA 1
ATOM 890 C C . LEU A 1 110 ? -31.388 18.083 20.662 1.00 70.25 110 LEU A C 1
ATOM 892 O O . LEU A 1 110 ? -32.054 19.034 21.072 1.00 70.25 110 LEU A O 1
ATOM 896 N N . GLU A 1 111 ? -31.897 16.859 20.509 1.00 69.69 111 GLU A N 1
ATOM 897 C CA . GLU A 1 111 ? -33.288 16.515 20.815 1.00 69.69 111 GLU A CA 1
ATOM 898 C C . GLU A 1 111 ? -33.579 16.401 22.321 1.00 69.69 111 GLU A C 1
ATOM 900 O O . GLU A 1 111 ? -34.625 16.886 22.756 1.00 69.69 111 GLU A O 1
ATOM 905 N N . ASP A 1 112 ? -32.681 15.820 23.132 1.00 63.34 112 ASP A N 1
ATOM 906 C CA . ASP A 1 112 ? -32.980 15.548 24.553 1.00 63.34 112 ASP A CA 1
ATOM 907 C C . ASP A 1 112 ? -32.131 16.339 25.572 1.00 63.34 112 ASP A C 1
ATOM 909 O O . ASP A 1 112 ? -32.480 16.368 26.748 1.00 63.34 112 ASP A O 1
ATOM 913 N N . CYS A 1 113 ? -31.054 17.043 25.182 1.00 57.50 113 CYS A N 1
ATOM 914 C CA . CYS A 1 113 ? -30.201 17.951 26.000 1.00 57.50 113 CYS A CA 1
ATOM 915 C C . CYS A 1 113 ? -29.722 17.450 27.394 1.00 57.50 113 CYS A C 1
ATOM 917 O O . CYS A 1 113 ? -29.038 18.178 28.117 1.00 57.50 113 CYS A O 1
ATOM 919 N N . ARG A 1 114 ? -30.108 16.246 27.821 1.00 55.94 114 ARG A N 1
ATOM 920 C CA . ARG A 1 114 ? -29.995 15.709 29.186 1.00 55.94 114 ARG A CA 1
ATOM 921 C C . ARG A 1 114 ? -29.317 14.349 29.214 1.00 55.94 114 ARG A C 1
ATOM 923 O O . ARG A 1 114 ? -28.881 13.923 30.282 1.00 55.94 114 ARG A O 1
ATOM 930 N N . THR A 1 115 ? -29.191 13.684 28.068 1.00 54.56 115 THR A N 1
ATOM 931 C CA . THR A 1 115 ? -28.382 12.478 27.941 1.00 54.56 115 THR A CA 1
ATOM 932 C C . THR A 1 115 ? -26.918 12.887 27.774 1.00 54.56 115 THR A C 1
ATOM 934 O O . THR A 1 115 ? -26.599 13.592 26.811 1.00 54.56 115 THR A O 1
ATOM 937 N N . PRO A 1 116 ? -26.007 12.486 28.681 1.00 52.72 116 PRO A N 1
ATOM 938 C CA . PRO A 1 116 ? -24.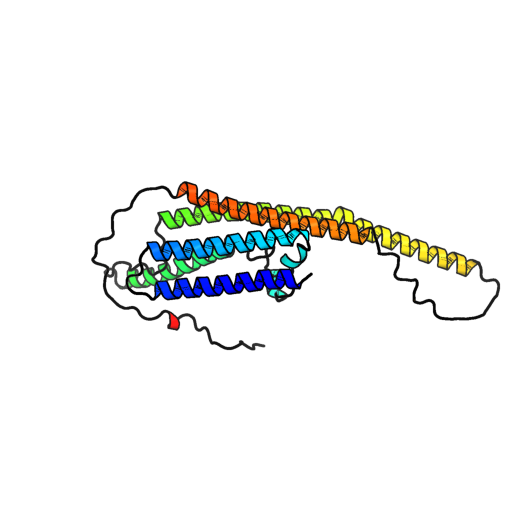582 12.613 28.405 1.00 52.72 116 PRO A CA 1
ATOM 939 C C . PRO A 1 116 ? -24.292 11.910 27.079 1.00 52.72 116 PRO A C 1
ATOM 941 O O . PRO A 1 116 ? -24.831 10.828 26.840 1.00 52.72 116 PRO A O 1
ATOM 944 N N . ILE A 1 117 ? -23.483 12.534 26.216 1.00 55.69 117 ILE A N 1
ATOM 945 C CA . ILE A 1 117 ? -23.075 11.940 24.940 1.00 55.69 117 ILE A CA 1
ATOM 946 C C . ILE A 1 117 ? -22.381 10.620 25.281 1.00 55.69 117 ILE A C 1
ATOM 948 O O . ILE A 1 117 ? -21.245 10.607 25.755 1.00 55.69 117 ILE A O 1
ATOM 952 N N . ASN A 1 118 ? -23.095 9.512 25.108 1.00 49.44 118 ASN A N 1
ATOM 953 C CA . ASN A 1 118 ? -22.518 8.183 25.147 1.00 49.44 118 ASN A CA 1
ATOM 954 C C . ASN A 1 118 ? -21.794 8.045 23.818 1.00 49.44 118 ASN A C 1
ATOM 956 O O . ASN A 1 118 ? -22.399 7.671 22.818 1.00 49.44 118 ASN A O 1
ATOM 960 N N . VAL A 1 119 ? -20.559 8.546 23.780 1.00 53.69 119 VAL A N 1
ATOM 961 C CA . VAL A 1 119 ? -19.752 8.538 22.568 1.00 53.69 119 VAL A CA 1
ATOM 962 C C . VAL A 1 119 ? -19.568 7.067 22.212 1.00 53.69 119 VAL A C 1
ATOM 964 O O . VAL A 1 119 ? -19.035 6.309 23.022 1.00 53.69 119 VAL A O 1
ATOM 967 N N . GLY A 1 120 ? -20.124 6.660 21.071 1.00 52.28 120 GLY A N 1
ATOM 968 C CA . GLY A 1 120 ? -20.153 5.279 20.616 1.00 52.28 120 GLY A CA 1
ATOM 969 C C . GLY A 1 120 ? -18.776 4.617 20.536 1.00 52.28 120 GLY A C 1
ATOM 970 O O . GLY A 1 120 ? -17.731 5.174 20.874 1.00 52.28 120 GLY A O 1
ATOM 971 N N . MET A 1 121 ? -18.774 3.374 20.070 1.00 52.91 121 MET A N 1
ATOM 972 C CA . MET A 1 121 ? -17.603 2.497 20.057 1.00 52.91 121 MET A CA 1
ATOM 973 C C . MET A 1 121 ? -16.420 3.030 19.218 1.00 52.91 121 MET A C 1
ATOM 975 O O . MET A 1 121 ? -15.318 2.492 19.328 1.00 52.91 121 MET A O 1
ATOM 979 N N . MET A 1 122 ? -16.617 4.099 18.434 1.00 61.00 122 MET A N 1
ATOM 980 C CA . MET A 1 122 ? -15.602 4.758 17.611 1.00 61.00 122 MET A CA 1
ATOM 981 C C . MET A 1 122 ? -15.268 6.192 18.059 1.00 61.00 122 MET A C 1
ATOM 983 O O . MET A 1 122 ? -14.779 7.009 17.280 1.00 61.00 122 MET A O 1
ATOM 987 N N . ALA A 1 123 ? -15.494 6.505 19.333 1.00 66.50 123 ALA A N 1
ATOM 988 C CA . ALA A 1 123 ? -15.116 7.770 19.948 1.00 66.50 123 ALA A CA 1
ATOM 989 C C . ALA A 1 123 ? -13.591 7.965 20.019 1.00 66.50 123 ALA A C 1
ATOM 991 O O . ALA A 1 123 ? -12.938 7.503 20.955 1.00 66.50 123 ALA A O 1
ATOM 992 N N . LEU A 1 124 ? -13.008 8.686 19.061 1.00 80.31 124 LEU A N 1
ATOM 993 C CA . LEU A 1 124 ? -11.639 9.184 19.201 1.00 80.31 124 LEU A CA 1
ATOM 994 C C . LEU A 1 124 ? -11.633 10.439 20.079 1.00 80.31 124 LEU A C 1
ATOM 996 O O . LEU A 1 124 ? -12.391 11.380 19.841 1.00 80.31 124 LEU A O 1
ATOM 1000 N N . SER A 1 125 ? -10.749 10.482 21.075 1.00 83.38 125 SER A N 1
ATOM 1001 C CA . SER A 1 125 ? -10.483 11.709 21.827 1.00 83.38 125 SER A CA 1
ATOM 1002 C C . SER A 1 125 ? -9.868 12.785 20.920 1.00 83.38 125 SER A C 1
ATOM 1004 O O . SER A 1 125 ? -9.324 12.490 19.854 1.00 83.38 125 SER A O 1
ATOM 1006 N N . ALA A 1 126 ? -9.889 14.051 21.350 1.00 84.50 126 ALA A N 1
ATOM 1007 C CA . ALA A 1 126 ? -9.270 15.140 20.587 1.00 84.50 126 ALA A CA 1
ATOM 1008 C C . ALA A 1 126 ? -7.765 14.908 20.339 1.00 84.50 126 ALA A C 1
ATOM 1010 O O . ALA A 1 126 ? -7.270 15.185 19.246 1.00 84.50 126 ALA A O 1
ATOM 1011 N N . SER A 1 127 ? -7.046 14.352 21.322 1.00 88.56 127 SER A N 1
ATOM 1012 C CA . SER A 1 127 ? -5.627 14.010 21.180 1.00 88.56 127 SER A CA 1
ATOM 1013 C C . SER A 1 127 ? -5.414 12.847 20.209 1.00 88.56 127 SER A C 1
ATOM 1015 O O . SER A 1 127 ? -4.519 12.913 19.368 1.00 88.56 127 SER A O 1
ATOM 1017 N N . GLN A 1 128 ? -6.264 11.817 20.252 1.00 89.19 128 GLN A N 1
ATOM 1018 C CA . GLN A 1 128 ? -6.225 10.707 19.296 1.00 89.19 128 GLN A CA 1
ATOM 1019 C C . GLN A 1 128 ? -6.545 11.178 17.874 1.00 89.19 128 GLN A C 1
ATOM 1021 O O . GLN A 1 128 ? -5.864 10.787 16.930 1.00 89.19 128 GLN A O 1
ATOM 1026 N N . LEU A 1 129 ? -7.525 12.069 17.705 1.00 88.69 129 LEU A N 1
ATOM 1027 C CA . LEU A 1 129 ? -7.858 12.652 16.407 1.00 88.69 129 LEU A CA 1
ATOM 1028 C C . LEU A 1 129 ? -6.700 13.491 15.850 1.00 88.69 129 LEU A C 1
ATOM 1030 O O . LEU A 1 129 ? -6.402 13.414 14.658 1.00 88.69 129 LEU A O 1
ATOM 1034 N N . GLN A 1 130 ? -6.005 14.243 16.707 1.00 90.69 130 GLN A N 1
ATOM 1035 C CA . GLN A 1 130 ? -4.794 14.960 16.316 1.00 90.69 130 GLN A CA 1
ATOM 1036 C C . GLN A 1 130 ? -3.692 13.992 15.855 1.00 90.69 130 GLN A C 1
ATOM 1038 O O . GLN A 1 130 ? -3.115 14.201 14.789 1.00 90.69 130 GLN A O 1
ATOM 1043 N N . GLN A 1 131 ? -3.455 12.893 16.582 1.00 91.88 131 GLN A N 1
ATOM 1044 C CA . GLN A 1 131 ? -2.491 11.860 16.175 1.00 91.88 131 GLN A CA 1
ATOM 1045 C C . GLN A 1 131 ? -2.854 11.229 14.820 1.00 91.88 131 GLN A C 1
ATOM 1047 O O . GLN A 1 131 ? -1.977 11.011 13.978 1.00 91.88 131 GLN A O 1
ATOM 1052 N N . VAL A 1 132 ? -4.144 10.970 14.580 1.00 92.19 132 VAL A N 1
ATOM 1053 C CA . VAL A 1 132 ? -4.651 10.462 13.296 1.00 92.19 132 VAL A CA 1
ATOM 1054 C C . VAL A 1 132 ? -4.451 11.490 12.180 1.00 92.19 132 VAL A C 1
ATOM 1056 O O . VAL A 1 132 ? -4.028 11.120 11.084 1.00 92.19 132 VAL A O 1
ATOM 1059 N N . ASN A 1 133 ? -4.676 12.780 12.441 1.00 92.62 133 ASN A N 1
ATOM 1060 C CA . ASN A 1 133 ? -4.399 13.841 11.473 1.00 92.62 133 ASN A CA 1
ATOM 1061 C C . ASN A 1 133 ? -2.908 13.935 11.140 1.00 92.62 133 ASN A C 1
ATOM 1063 O O . ASN A 1 133 ? -2.547 13.969 9.965 1.00 92.62 133 ASN A O 1
ATOM 1067 N N . ASP A 1 134 ? -2.032 13.885 12.139 1.00 94.25 134 ASP A N 1
ATOM 1068 C CA . ASP A 1 134 ? -0.586 13.913 11.921 1.00 94.25 134 ASP A CA 1
ATOM 1069 C C . ASP A 1 134 ? -0.112 12.680 11.137 1.00 94.25 134 ASP A C 1
ATOM 1071 O O . ASP A 1 134 ? 0.771 12.769 10.277 1.00 94.25 134 ASP A O 1
ATOM 1075 N N . LEU A 1 135 ? -0.697 11.505 11.397 1.00 93.12 135 LEU A N 1
ATOM 1076 C CA . LEU A 1 135 ? -0.483 10.309 10.580 1.00 93.12 135 LEU A CA 1
ATOM 1077 C C . LEU A 1 135 ? -0.981 10.512 9.142 1.00 93.12 135 LEU A C 1
ATOM 1079 O O . LEU A 1 135 ? -0.272 10.152 8.200 1.00 93.12 135 LEU A O 1
ATOM 1083 N N . HIS A 1 136 ? -2.151 11.126 8.955 1.00 94.94 136 HIS A N 1
ATOM 1084 C CA . HIS A 1 136 ? -2.714 11.409 7.636 1.00 94.94 136 HIS A CA 1
ATOM 1085 C C . HIS A 1 136 ? -1.798 12.315 6.811 1.00 94.94 136 HIS A C 1
ATOM 1087 O O . HIS A 1 136 ? -1.462 11.963 5.684 1.00 94.94 136 HIS A O 1
ATOM 1093 N N . GLN A 1 137 ? -1.327 13.432 7.373 1.00 95.69 137 GLN A N 1
ATOM 1094 C CA . GLN A 1 137 ? -0.448 14.372 6.665 1.00 95.69 137 GLN A CA 1
ATOM 1095 C C . GLN A 1 137 ? 0.865 13.713 6.222 1.00 95.69 137 GLN A C 1
ATOM 1097 O O . GLN A 1 137 ? 1.318 13.889 5.085 1.00 95.69 137 GLN A O 1
ATOM 1102 N N . ARG A 1 138 ? 1.463 12.896 7.099 1.00 94.81 138 ARG A N 1
ATOM 1103 C CA . ARG A 1 138 ? 2.671 12.122 6.774 1.00 94.81 138 ARG A CA 1
ATOM 1104 C C . ARG A 1 138 ? 2.405 11.081 5.690 1.00 94.81 138 ARG A C 1
ATOM 1106 O O . ARG A 1 138 ? 3.234 10.912 4.799 1.00 94.81 138 ARG A O 1
ATOM 1113 N N . THR A 1 139 ? 1.249 10.423 5.751 1.00 94.31 139 THR A N 1
ATOM 1114 C CA . THR A 1 139 ? 0.813 9.439 4.755 1.00 94.31 139 THR A CA 1
ATOM 1115 C C . THR A 1 139 ? 0.612 10.089 3.388 1.00 94.31 139 THR A C 1
ATOM 1117 O O . THR A 1 139 ? 1.166 9.596 2.414 1.00 94.31 139 THR A O 1
ATOM 1120 N N . LEU A 1 140 ? -0.079 11.231 3.309 1.00 95.75 140 LEU A N 1
ATOM 1121 C CA . LEU A 1 140 ? -0.271 11.975 2.056 1.00 95.75 140 LEU A CA 1
ATOM 1122 C C . LEU A 1 140 ? 1.064 12.409 1.446 1.00 95.75 140 LEU A C 1
ATOM 1124 O O . LEU A 1 140 ? 1.320 12.159 0.274 1.00 95.75 140 LEU A O 1
ATOM 1128 N N . SER A 1 141 ? 1.964 12.958 2.263 1.00 94.81 141 SER A N 1
ATOM 1129 C CA . SER A 1 141 ? 3.299 13.359 1.801 1.00 94.81 141 SER A CA 1
ATOM 1130 C C . SER A 1 141 ? 4.097 12.174 1.234 1.00 94.81 141 SER A C 1
ATOM 1132 O O . SER A 1 141 ? 4.803 12.298 0.230 1.00 94.81 141 SER A O 1
ATOM 1134 N N . ALA A 1 142 ? 3.994 11.004 1.875 1.00 93.81 142 ALA A N 1
ATOM 1135 C CA . ALA A 1 142 ? 4.614 9.773 1.398 1.00 93.81 142 ALA A CA 1
ATOM 1136 C C . ALA A 1 142 ? 3.969 9.263 0.097 1.00 93.81 142 ALA A C 1
ATOM 1138 O O . ALA A 1 142 ? 4.684 8.865 -0.827 1.00 93.81 142 ALA A O 1
ATOM 1139 N N . GLU A 1 143 ? 2.639 9.310 0.007 1.00 95.44 143 GLU A N 1
ATOM 1140 C CA . GLU A 1 143 ? 1.877 8.927 -1.181 1.00 95.44 143 GLU A CA 1
ATOM 1141 C C . GLU A 1 143 ? 2.202 9.807 -2.390 1.00 95.44 143 GLU A C 1
ATOM 1143 O O . GLU A 1 143 ? 2.426 9.278 -3.482 1.00 95.44 143 GLU A O 1
ATOM 1148 N N . ASP A 1 144 ? 2.290 11.124 -2.201 1.00 96.00 144 ASP A N 1
ATOM 1149 C CA . ASP A 1 144 ? 2.625 12.091 -3.249 1.00 96.00 144 ASP A CA 1
ATOM 1150 C C . ASP A 1 144 ? 4.042 11.872 -3.774 1.00 96.00 144 ASP A C 1
ATOM 1152 O O . ASP A 1 144 ? 4.272 11.833 -4.989 1.00 96.00 144 ASP A O 1
ATOM 1156 N N . ARG A 1 145 ? 4.998 11.640 -2.865 1.00 94.94 145 ARG A N 1
ATOM 1157 C CA . ARG A 1 145 ? 6.377 11.303 -3.232 1.00 94.94 145 ARG A CA 1
ATOM 1158 C C . ARG A 1 145 ? 6.421 10.045 -4.092 1.00 94.94 145 ARG A C 1
ATOM 1160 O O . ARG A 1 145 ? 7.068 10.038 -5.135 1.00 94.94 145 ARG A O 1
ATOM 1167 N N . MET A 1 146 ? 5.754 8.977 -3.668 1.00 94.94 146 MET A N 1
ATOM 1168 C CA . MET A 1 146 ? 5.775 7.707 -4.395 1.00 94.94 146 MET A CA 1
ATOM 1169 C C . MET A 1 146 ? 5.002 7.786 -5.718 1.00 94.94 146 MET A C 1
ATOM 1171 O O . MET A 1 146 ? 5.457 7.235 -6.716 1.00 94.94 146 MET A O 1
ATOM 1175 N N . THR A 1 147 ? 3.897 8.531 -5.765 1.00 95.44 147 THR A N 1
ATOM 1176 C CA . THR A 1 147 ? 3.136 8.785 -6.999 1.00 95.44 147 THR A CA 1
ATOM 1177 C C . THR A 1 147 ? 3.972 9.559 -8.016 1.00 95.44 147 THR A C 1
ATOM 1179 O O . THR A 1 147 ? 4.019 9.171 -9.180 1.00 95.44 147 THR A O 1
ATOM 1182 N N . SER A 1 148 ? 4.698 10.589 -7.574 1.00 96.44 148 SER A N 1
ATOM 1183 C CA . SER A 1 148 ? 5.615 11.346 -8.438 1.00 96.44 148 SER A CA 1
ATOM 1184 C C . SER A 1 148 ? 6.704 10.446 -9.019 1.00 96.44 148 SER A C 1
ATOM 1186 O O . SER A 1 148 ? 7.015 10.519 -10.201 1.00 96.44 148 SER A O 1
ATOM 1188 N N . ARG A 1 149 ? 7.250 9.537 -8.206 1.00 95.12 149 ARG A N 1
ATOM 1189 C CA . ARG A 1 149 ? 8.280 8.594 -8.659 1.00 95.12 149 ARG A CA 1
ATOM 1190 C C . ARG A 1 149 ? 7.761 7.545 -9.635 1.00 95.12 149 ARG A C 1
ATOM 1192 O O . ARG A 1 149 ? 8.483 7.191 -10.560 1.00 95.12 149 ARG A O 1
ATOM 1199 N N . LEU A 1 150 ? 6.532 7.067 -9.444 1.00 93.56 150 LEU A N 1
ATOM 1200 C CA . LEU A 1 150 ? 5.874 6.192 -10.413 1.00 93.56 150 LEU A CA 1
ATOM 1201 C C . LEU A 1 150 ? 5.644 6.916 -11.744 1.00 93.56 150 LEU A C 1
ATOM 1203 O O . LEU A 1 150 ? 5.894 6.334 -12.792 1.00 93.56 150 LEU A O 1
ATOM 1207 N N . ALA A 1 151 ? 5.231 8.187 -11.703 1.00 93.38 151 ALA A N 1
ATOM 1208 C CA . ALA A 1 151 ? 5.065 9.004 -12.901 1.00 93.38 151 ALA A CA 1
ATOM 1209 C C . ALA A 1 151 ? 6.388 9.173 -13.663 1.00 93.38 151 ALA A C 1
ATOM 1211 O O . ALA A 1 151 ? 6.425 8.881 -14.852 1.00 93.38 151 ALA A O 1
ATOM 1212 N N . THR A 1 152 ? 7.484 9.525 -12.979 1.00 92.94 152 THR A N 1
ATOM 1213 C CA . THR A 1 152 ? 8.817 9.591 -13.606 1.00 92.94 152 THR A CA 1
ATOM 1214 C C . THR A 1 152 ? 9.213 8.255 -14.234 1.00 92.94 152 THR A C 1
ATOM 1216 O O . THR A 1 152 ? 9.645 8.228 -15.378 1.00 92.94 152 THR A O 1
ATOM 1219 N N . LEU A 1 153 ? 8.995 7.131 -13.538 1.00 90.81 153 LEU A N 1
ATOM 1220 C CA . LEU A 1 153 ? 9.291 5.816 -14.108 1.00 90.81 153 LEU A CA 1
ATOM 1221 C C . LEU A 1 153 ? 8.447 5.528 -15.365 1.00 90.81 153 LEU A C 1
ATOM 1223 O O . LEU A 1 153 ? 8.953 4.941 -16.317 1.00 90.81 153 LEU A O 1
ATOM 1227 N N . HIS A 1 154 ? 7.171 5.929 -15.390 1.00 87.88 154 HIS A N 1
ATOM 1228 C CA . HIS A 1 154 ? 6.317 5.799 -16.576 1.00 87.88 154 HIS A CA 1
ATOM 1229 C C . HIS A 1 154 ? 6.783 6.696 -17.737 1.00 87.88 154 HIS A C 1
ATOM 1231 O O . HIS A 1 154 ? 6.708 6.280 -18.892 1.00 87.88 154 HIS A O 1
ATOM 1237 N N . GLU A 1 155 ? 7.264 7.908 -17.451 1.00 87.75 155 GLU A N 1
ATOM 1238 C CA . GLU A 1 155 ? 7.823 8.830 -18.450 1.00 87.75 155 GLU A CA 1
ATOM 1239 C C . GLU A 1 155 ? 9.123 8.274 -19.053 1.00 87.75 155 GLU A C 1
ATOM 1241 O O . GLU A 1 155 ? 9.256 8.221 -20.278 1.00 87.75 155 GLU A O 1
ATOM 1246 N N . ASP A 1 156 ? 10.010 7.722 -18.219 1.00 82.69 156 ASP A N 1
ATOM 1247 C CA . ASP A 1 156 ? 11.267 7.092 -18.645 1.00 82.69 156 ASP A CA 1
ATOM 1248 C C . ASP A 1 156 ? 11.035 5.924 -19.630 1.00 82.69 156 ASP A C 1
ATOM 1250 O O . ASP A 1 156 ? 11.868 5.650 -20.504 1.00 82.69 156 ASP A O 1
ATOM 1254 N N . VAL A 1 157 ? 9.882 5.241 -19.541 1.00 74.75 157 VAL A N 1
ATOM 1255 C CA . VAL A 1 157 ? 9.489 4.196 -20.505 1.00 74.75 157 VAL A CA 1
ATOM 1256 C C . VAL A 1 157 ? 9.176 4.767 -21.890 1.00 74.75 157 VAL A C 1
ATOM 1258 O O . VAL A 1 157 ? 9.430 4.132 -22.921 1.00 74.75 157 VAL A O 1
ATOM 1261 N N . GLY A 1 158 ? 8.611 5.969 -21.941 1.00 67.00 158 GLY A N 1
ATOM 1262 C CA . GLY A 1 158 ? 8.366 6.671 -23.196 1.00 67.00 158 GLY A CA 1
ATOM 1263 C C . GLY A 1 158 ? 9.669 7.041 -23.898 1.00 67.00 158 GLY A C 1
ATOM 1264 O O . GLY A 1 158 ? 9.807 6.817 -25.104 1.00 67.00 158 GLY A O 1
ATOM 1265 N N . ASP A 1 159 ? 10.639 7.534 -23.131 1.00 69.25 159 ASP A N 1
ATOM 1266 C CA . ASP A 1 159 ? 11.858 8.143 -23.663 1.00 69.25 159 ASP A CA 1
ATOM 1267 C C . ASP A 1 159 ? 12.868 7.142 -24.238 1.00 69.25 159 ASP A C 1
ATOM 1269 O O . ASP A 1 159 ? 13.610 7.482 -25.165 1.00 69.25 159 ASP A O 1
ATOM 1273 N N . ASN A 1 160 ? 12.915 5.901 -23.742 1.00 66.12 160 ASN A N 1
ATOM 1274 C CA . ASN A 1 160 ? 13.942 4.942 -24.170 1.00 66.12 160 ASN A CA 1
ATOM 1275 C C . ASN A 1 160 ? 13.384 3.620 -24.742 1.00 66.12 160 ASN A C 1
ATOM 1277 O O . ASN A 1 160 ? 13.647 3.345 -25.918 1.00 66.12 160 ASN A O 1
ATOM 1281 N N . PRO A 1 161 ? 12.563 2.827 -24.021 1.00 66.38 161 PRO A N 1
ATOM 1282 C CA . PRO A 1 161 ? 12.023 1.579 -24.565 1.00 66.38 161 PRO A CA 1
ATOM 1283 C C . PRO A 1 161 ? 11.134 1.770 -25.786 1.00 66.38 161 PRO A C 1
ATOM 1285 O O . PRO A 1 161 ? 11.342 1.103 -26.798 1.00 66.38 161 PRO A O 1
ATOM 1288 N N . LEU A 1 162 ? 10.147 2.669 -25.726 1.00 69.69 162 LEU A N 1
ATOM 1289 C CA . LEU A 1 162 ? 9.164 2.783 -26.807 1.00 69.69 162 LEU A CA 1
ATOM 1290 C C . LEU A 1 162 ? 9.767 3.404 -28.065 1.00 69.69 162 LEU A C 1
ATOM 1292 O O . LEU A 1 162 ? 9.567 2.880 -29.161 1.00 69.69 162 LEU A O 1
ATOM 1296 N N . LEU A 1 163 ? 10.561 4.469 -27.923 1.00 69.38 163 LEU A N 1
ATOM 1297 C CA . LEU A 1 163 ? 11.264 5.066 -29.060 1.00 69.38 163 LEU A CA 1
ATOM 1298 C C . LEU A 1 163 ? 12.220 4.074 -29.727 1.00 69.38 163 LEU A C 1
ATOM 1300 O O . LEU A 1 163 ? 12.316 4.060 -30.957 1.00 69.38 163 LEU A O 1
ATOM 1304 N N . ARG A 1 164 ? 12.901 3.223 -28.952 1.00 68.38 164 ARG A N 1
ATOM 1305 C CA . ARG A 1 164 ? 13.776 2.191 -29.511 1.00 68.38 164 ARG A CA 1
ATOM 1306 C C . ARG A 1 164 ? 12.989 1.118 -30.260 1.00 68.38 164 ARG A C 1
ATOM 1308 O O . ARG A 1 164 ? 13.299 0.867 -31.422 1.00 68.38 164 ARG A O 1
ATOM 1315 N N . VAL A 1 165 ? 11.920 0.590 -29.664 1.00 69.44 165 VAL A N 1
ATOM 1316 C CA . VAL A 1 165 ? 11.029 -0.389 -30.312 1.00 69.44 165 VAL A CA 1
ATOM 1317 C C . VAL A 1 165 ? 10.437 0.168 -31.613 1.00 69.44 165 VAL A C 1
ATOM 1319 O O . VAL A 1 165 ? 10.380 -0.532 -32.625 1.00 69.44 165 VAL A O 1
ATOM 1322 N N . VAL A 1 166 ? 10.026 1.440 -31.632 1.00 76.88 166 VAL A N 1
ATOM 1323 C CA . VAL A 1 166 ? 9.513 2.099 -32.845 1.00 76.88 166 VAL A CA 1
ATOM 1324 C C . VAL A 1 166 ? 10.599 2.218 -33.919 1.00 76.88 166 VAL A C 1
ATOM 1326 O O . VAL A 1 166 ? 10.332 1.904 -35.080 1.00 76.88 166 VAL A O 1
ATOM 1329 N N . ARG A 1 167 ? 11.826 2.625 -33.559 1.00 74.44 167 ARG A N 1
ATOM 1330 C CA . ARG A 1 167 ? 12.954 2.701 -34.510 1.00 74.44 167 ARG A CA 1
ATOM 1331 C C . ARG A 1 167 ? 13.305 1.331 -35.088 1.00 74.44 167 ARG A C 1
ATOM 1333 O O . ARG A 1 167 ? 13.516 1.229 -36.292 1.00 74.44 167 ARG A O 1
ATOM 1340 N N . GLU A 1 168 ? 13.338 0.289 -34.265 1.00 72.31 168 GLU A N 1
ATOM 1341 C CA . GLU A 1 168 ? 13.607 -1.087 -34.702 1.00 72.31 168 GLU A CA 1
ATOM 1342 C C . GLU A 1 168 ? 12.526 -1.596 -35.669 1.00 72.31 168 GLU A C 1
ATOM 1344 O O . GLU A 1 168 ? 12.840 -2.172 -36.716 1.00 72.31 168 GLU A O 1
ATOM 1349 N N . ARG A 1 169 ? 11.245 -1.313 -35.390 1.00 73.69 169 ARG A N 1
ATOM 1350 C CA . ARG A 1 169 ? 10.143 -1.614 -36.322 1.00 73.69 169 ARG A CA 1
ATOM 1351 C C . ARG A 1 169 ? 10.293 -0.879 -37.653 1.00 73.69 169 ARG A C 1
ATOM 1353 O O . ARG A 1 169 ? 10.174 -1.499 -38.704 1.00 73.69 169 ARG A O 1
ATOM 1360 N N . GLN A 1 170 ? 10.633 0.408 -37.631 1.00 77.94 170 GLN A N 1
ATOM 1361 C CA . GLN A 1 170 ? 10.876 1.160 -38.866 1.00 77.94 170 GLN A CA 1
ATOM 1362 C C . GLN A 1 170 ? 12.060 0.595 -39.663 1.00 77.94 170 GLN A C 1
ATOM 1364 O O . GLN A 1 170 ? 11.987 0.489 -40.887 1.00 77.94 170 GLN A O 1
ATOM 1369 N N . GLN A 1 171 ? 13.150 0.207 -38.998 1.00 75.31 171 GLN A N 1
ATOM 1370 C CA . GLN A 1 171 ? 14.328 -0.368 -39.655 1.00 75.31 171 GLN A CA 1
ATOM 1371 C C . GLN A 1 171 ? 14.026 -1.731 -40.289 1.00 75.31 171 GLN A C 1
ATOM 1373 O O . GLN A 1 171 ? 14.407 -1.966 -41.437 1.00 75.31 171 GLN A O 1
ATOM 1378 N N . THR A 1 172 ? 13.303 -2.606 -39.585 1.00 74.44 172 THR A N 1
ATOM 1379 C CA . THR A 1 172 ? 12.877 -3.915 -40.110 1.00 74.44 172 THR A CA 1
ATOM 1380 C C . THR A 1 172 ? 11.900 -3.776 -41.277 1.00 74.44 172 THR A C 1
ATOM 1382 O O . THR A 1 172 ? 12.056 -4.461 -42.288 1.00 74.44 172 THR A O 1
ATOM 1385 N N . GLU A 1 173 ? 10.952 -2.838 -41.215 1.00 73.75 173 GLU A N 1
ATOM 1386 C CA . GLU A 1 173 ? 10.062 -2.517 -42.339 1.00 73.75 173 GLU A CA 1
ATOM 1387 C C . GLU A 1 173 ? 10.823 -1.951 -43.543 1.00 73.75 173 GLU A C 1
ATOM 1389 O O . GLU A 1 173 ? 10.562 -2.342 -44.683 1.00 73.75 173 GLU A O 1
ATOM 1394 N N . THR A 1 174 ? 11.808 -1.082 -43.308 1.00 72.88 174 THR A N 1
ATOM 1395 C CA . THR A 1 174 ? 12.644 -0.510 -44.374 1.00 72.88 174 THR A CA 1
ATOM 1396 C C . THR A 1 174 ? 13.510 -1.586 -45.037 1.00 72.88 174 THR A C 1
ATOM 1398 O O . THR A 1 174 ? 13.594 -1.632 -46.264 1.00 72.88 174 THR A O 1
ATOM 1401 N N . ALA A 1 175 ? 14.094 -2.499 -44.252 1.00 71.81 175 ALA A N 1
ATOM 1402 C CA . ALA A 1 175 ? 14.844 -3.653 -44.752 1.00 71.81 175 ALA A CA 1
ATOM 1403 C C . ALA A 1 175 ? 13.955 -4.642 -45.528 1.00 71.81 175 ALA A C 1
ATOM 1405 O O . ALA A 1 175 ? 14.361 -5.186 -46.555 1.00 71.81 175 ALA A O 1
ATOM 1406 N N . ARG A 1 176 ? 12.708 -4.844 -45.084 1.00 68.75 176 ARG A N 1
ATOM 1407 C CA . ARG A 1 176 ? 11.719 -5.656 -45.806 1.00 68.75 176 ARG A CA 1
ATOM 1408 C C . ARG A 1 176 ? 11.381 -5.037 -47.160 1.00 68.75 176 ARG A C 1
ATOM 1410 O O . ARG A 1 17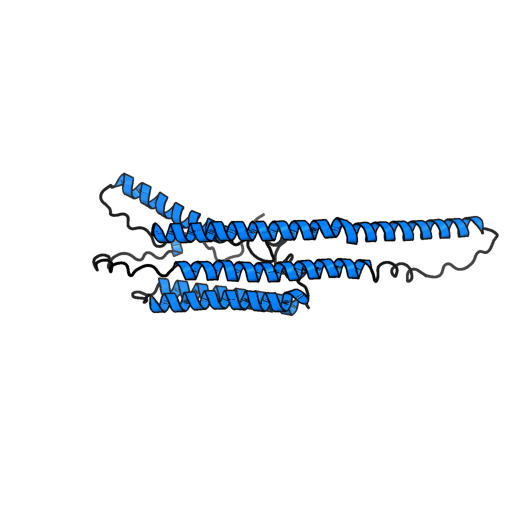6 ? 11.378 -5.730 -48.174 1.00 68.75 176 ARG A O 1
ATOM 1417 N N . ASN A 1 177 ? 11.125 -3.733 -47.186 1.00 69.00 177 ASN A N 1
ATOM 1418 C CA . ASN A 1 177 ? 10.763 -3.020 -48.408 1.00 69.00 177 ASN A CA 1
ATOM 1419 C C . ASN A 1 177 ? 11.933 -2.954 -49.406 1.00 69.00 177 ASN A C 1
ATOM 1421 O O . ASN A 1 177 ? 11.708 -3.075 -50.610 1.00 69.00 177 ASN A O 1
ATOM 1425 N N . SER A 1 178 ? 13.180 -2.834 -48.934 1.00 68.25 178 SER A N 1
ATOM 1426 C CA . SER A 1 178 ? 14.364 -2.869 -49.803 1.00 68.25 178 SER A CA 1
ATOM 1427 C C . SER A 1 178 ? 14.636 -4.265 -50.381 1.00 68.25 178 SER A C 1
ATOM 1429 O O . SER A 1 178 ? 14.940 -4.377 -51.568 1.00 68.25 178 SER A O 1
ATOM 1431 N N . PHE A 1 179 ? 14.436 -5.341 -49.611 1.00 57.41 179 PHE A N 1
ATOM 1432 C CA . PHE A 1 179 ? 14.526 -6.722 -50.110 1.00 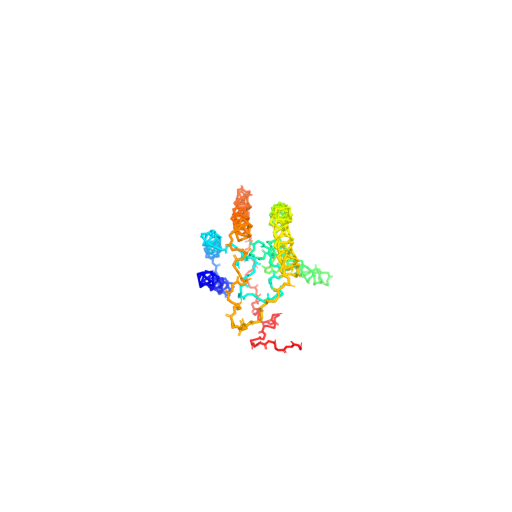57.41 179 PHE A CA 1
ATOM 1433 C C . PHE A 1 179 ? 13.468 -7.031 -51.187 1.00 57.41 179 PHE A C 1
ATOM 1435 O O . PHE A 1 179 ? 13.773 -7.639 -52.219 1.00 57.41 179 PHE A O 1
ATOM 1442 N N . VAL A 1 180 ? 12.230 -6.565 -50.993 1.00 59.28 180 VAL A N 1
ATOM 1443 C CA . VAL A 1 180 ? 11.146 -6.698 -51.984 1.00 59.28 180 VAL A CA 1
ATOM 1444 C C . VAL A 1 180 ? 11.452 -5.898 -53.262 1.00 59.28 180 VAL A C 1
ATOM 1446 O O . VAL A 1 180 ? 11.196 -6.371 -54.368 1.00 59.28 180 VAL A O 1
ATOM 1449 N N . ALA A 1 181 ? 12.068 -4.718 -53.148 1.00 55.62 181 ALA A N 1
ATOM 1450 C CA . ALA A 1 181 ? 12.473 -3.920 -54.308 1.00 55.62 181 ALA A CA 1
ATOM 1451 C C . ALA A 1 181 ? 13.622 -4.565 -55.116 1.00 55.62 181 ALA A C 1
ATOM 1453 O O . ALA A 1 181 ? 13.601 -4.542 -56.350 1.00 55.62 181 ALA A O 1
ATOM 1454 N N . VAL A 1 182 ? 14.601 -5.185 -54.446 1.00 56.22 182 VAL A N 1
ATOM 1455 C CA . VAL A 1 182 ? 15.720 -5.912 -55.087 1.00 56.22 182 VAL A CA 1
ATOM 1456 C C . VAL A 1 182 ? 15.242 -7.177 -55.811 1.00 56.22 182 VAL A C 1
ATOM 1458 O O . VAL A 1 182 ? 15.708 -7.496 -56.906 1.00 56.22 182 VAL A O 1
ATOM 1461 N N . SER A 1 183 ? 14.268 -7.885 -55.240 1.00 55.03 183 SER A N 1
ATOM 1462 C CA . SER A 1 183 ? 13.671 -9.073 -55.866 1.00 55.03 183 SER A CA 1
ATOM 1463 C C . SER A 1 183 ? 12.745 -8.724 -57.039 1.00 55.03 183 SER A C 1
ATOM 1465 O O . SER A 1 183 ? 12.750 -9.434 -58.043 1.00 55.03 183 SER A O 1
ATOM 1467 N N . ALA A 1 184 ? 12.029 -7.595 -56.988 1.00 53.66 184 ALA A N 1
ATOM 1468 C CA . ALA A 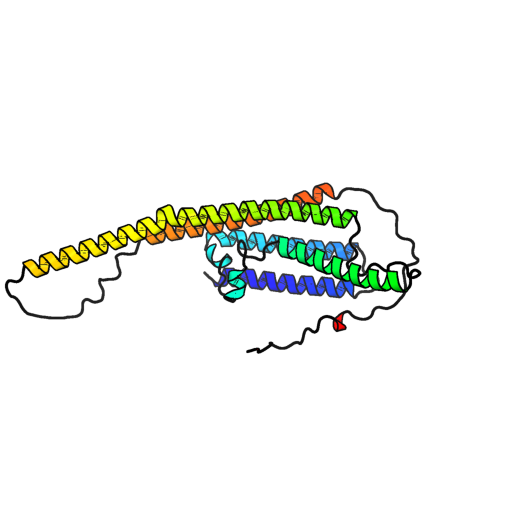1 184 ? 11.225 -7.108 -58.114 1.00 53.66 184 ALA A CA 1
ATOM 1469 C C . ALA A 1 184 ? 12.079 -6.642 -59.313 1.00 53.66 184 ALA A C 1
ATOM 1471 O O . ALA A 1 184 ? 11.702 -6.859 -60.467 1.00 53.66 184 ALA A O 1
ATOM 1472 N N . SER A 1 185 ? 13.249 -6.049 -59.052 1.00 55.19 185 SER A N 1
ATOM 1473 C CA . SER A 1 185 ? 14.191 -5.576 -60.083 1.00 55.19 185 SER A CA 1
ATOM 1474 C C . SER A 1 185 ? 15.055 -6.685 -60.704 1.00 55.19 185 SER A C 1
ATOM 1476 O O . SER A 1 185 ? 15.654 -6.467 -61.755 1.00 55.19 185 SER A O 1
ATOM 1478 N N . SER A 1 186 ? 15.058 -7.888 -60.120 1.00 51.66 186 SER A N 1
ATOM 1479 C CA . SER A 1 186 ? 15.787 -9.066 -60.623 1.00 51.66 186 SER A CA 1
ATOM 1480 C C . SER A 1 186 ? 14.894 -10.059 -61.382 1.00 51.66 186 SER A C 1
ATOM 1482 O O . SER A 1 186 ? 15.242 -11.228 -61.533 1.00 51.66 186 SER A O 1
ATOM 1484 N N . SER A 1 187 ? 13.732 -9.620 -61.873 1.00 48.16 187 SER A N 1
ATOM 1485 C CA . SER A 1 187 ? 12.808 -10.461 -62.640 1.00 48.16 187 SER A CA 1
ATOM 1486 C C . SER A 1 187 ? 13.297 -10.709 -64.078 1.00 48.16 187 SER A C 1
ATOM 1488 O O . SER A 1 187 ? 12.738 -10.222 -65.056 1.00 48.16 187 SER A O 1
ATOM 1490 N N . SER A 1 188 ? 14.313 -11.562 -64.211 1.00 49.75 188 SER A N 1
ATOM 1491 C CA . SER A 1 188 ? 14.517 -12.413 -65.383 1.00 49.75 188 SER A CA 1
ATOM 1492 C C . SER A 1 188 ? 14.363 -13.887 -64.976 1.00 49.75 188 SER A C 1
ATOM 1494 O O . SER A 1 188 ? 15.283 -14.537 -64.503 1.00 49.75 188 SER A O 1
ATOM 1496 N N . SER A 1 189 ? 13.136 -14.388 -65.158 1.00 51.34 189 SER A N 1
ATOM 1497 C CA . SER A 1 189 ? 12.746 -15.794 -65.358 1.00 51.34 189 SER A CA 1
ATOM 1498 C C . SER A 1 189 ? 13.426 -16.885 -64.509 1.00 51.34 189 SER A C 1
ATOM 1500 O O . SER A 1 189 ? 14.433 -17.452 -64.924 1.00 51.34 189 SER A O 1
ATOM 1502 N N . CYS A 1 190 ? 12.747 -17.350 -63.452 1.00 37.94 190 CYS A N 1
ATOM 1503 C CA . CYS A 1 190 ? 12.605 -18.793 -63.211 1.00 37.94 190 CYS A CA 1
ATOM 1504 C C . CYS A 1 190 ? 11.429 -19.081 -62.262 1.00 37.94 190 CYS A C 1
ATOM 1506 O O . CYS A 1 190 ? 11.437 -18.694 -61.096 1.00 37.94 190 CYS A O 1
ATOM 1508 N N . THR A 1 191 ? 10.399 -19.756 -62.766 1.00 48.41 191 THR A N 1
ATOM 1509 C CA . THR A 1 191 ? 9.345 -20.382 -61.959 1.00 48.41 191 THR A CA 1
ATOM 1510 C C . THR A 1 191 ? 9.835 -21.738 -61.461 1.00 48.41 191 THR A C 1
ATOM 1512 O O . THR A 1 191 ? 10.152 -22.567 -62.310 1.00 48.41 191 THR A O 1
ATOM 1515 N N . GLN A 1 192 ? 9.818 -21.997 -60.147 1.00 44.81 192 GLN A N 1
ATOM 1516 C CA . GLN A 1 192 ? 9.336 -23.260 -59.554 1.00 44.81 192 GLN A CA 1
ATOM 1517 C C . GLN A 1 192 ? 9.452 -23.295 -58.018 1.00 44.81 192 GLN A C 1
ATOM 1519 O O . GLN A 1 192 ? 10.429 -22.843 -57.436 1.00 44.81 192 GLN A O 1
ATOM 1524 N N . HIS A 1 193 ? 8.431 -23.923 -57.425 1.00 32.59 193 HIS A N 1
ATOM 1525 C CA . HIS A 1 193 ? 8.259 -24.373 -56.040 1.00 32.59 193 HIS A CA 1
ATOM 1526 C C . HIS A 1 193 ? 7.992 -23.337 -54.935 1.00 32.59 193 HIS A C 1
ATOM 1528 O O . HIS A 1 193 ? 8.858 -22.943 -54.162 1.00 32.59 193 HIS A O 1
ATOM 1534 N N . LEU A 1 194 ? 6.700 -23.021 -54.787 1.00 44.31 194 LEU A N 1
ATOM 1535 C CA . LEU A 1 194 ? 6.098 -22.670 -53.502 1.00 44.31 194 LEU A CA 1
ATOM 1536 C C . LEU A 1 194 ? 6.130 -23.915 -52.602 1.00 44.31 194 LEU A C 1
ATOM 1538 O O . LEU A 1 194 ? 5.460 -24.908 -52.883 1.00 44.31 194 LEU A O 1
ATOM 1542 N N . GLY A 1 195 ? 6.948 -23.862 -51.557 1.00 37.09 195 GLY A N 1
ATOM 1543 C CA . GLY A 1 195 ? 6.999 -24.830 -50.470 1.00 37.09 195 GLY A CA 1
ATOM 1544 C C . GLY A 1 195 ? 7.336 -24.094 -49.181 1.00 37.09 195 GLY A C 1
ATOM 1545 O O . GLY A 1 195 ? 8.459 -23.634 -49.006 1.00 37.09 195 GLY A O 1
ATOM 1546 N N . ASP A 1 196 ? 6.310 -23.916 -48.354 1.00 39.94 196 ASP A N 1
ATOM 1547 C CA . ASP A 1 196 ? 6.310 -23.640 -46.917 1.00 39.94 196 ASP A CA 1
ATOM 1548 C C . ASP A 1 196 ? 7.605 -23.089 -46.305 1.00 39.94 196 ASP A C 1
ATOM 1550 O O . ASP A 1 196 ? 8.501 -23.808 -45.873 1.00 39.94 196 ASP A O 1
ATOM 1554 N N . SER A 1 197 ? 7.666 -21.765 -46.178 1.00 38.09 197 SER A N 1
ATOM 1555 C CA . SER A 1 197 ? 8.629 -21.072 -45.317 1.00 38.09 197 SER A CA 1
ATOM 1556 C C . SER A 1 197 ? 7.917 -19.991 -44.508 1.00 38.09 197 SER A C 1
ATOM 1558 O O . SER A 1 197 ? 8.240 -18.812 -44.582 1.00 38.09 197 SER A O 1
ATOM 1560 N N . HIS A 1 198 ? 6.914 -20.400 -43.727 1.00 36.38 198 HIS A N 1
ATOM 1561 C CA . HIS A 1 198 ? 6.240 -19.529 -42.755 1.00 36.38 198 HIS A CA 1
ATOM 1562 C C . HIS A 1 198 ? 6.913 -19.534 -41.365 1.00 36.38 198 HIS A C 1
ATOM 1564 O O . HIS A 1 198 ? 6.427 -18.885 -40.443 1.00 36.38 198 HIS A O 1
ATOM 1570 N N . ALA A 1 199 ? 8.043 -20.235 -41.203 1.00 36.62 199 ALA A N 1
ATOM 1571 C CA . ALA A 1 199 ? 8.708 -20.435 -39.911 1.00 36.62 199 ALA A CA 1
ATOM 1572 C C . ALA A 1 199 ? 9.876 -19.466 -39.613 1.00 36.62 199 ALA A C 1
ATOM 1574 O O . ALA A 1 199 ? 10.482 -19.562 -38.553 1.00 36.62 199 ALA A O 1
ATOM 1575 N N . GLY A 1 200 ? 10.206 -18.529 -40.512 1.00 34.03 200 GLY A N 1
ATOM 1576 C CA . GLY A 1 200 ? 11.349 -17.614 -40.335 1.00 34.03 200 GLY A CA 1
ATOM 1577 C C . GLY A 1 200 ? 11.008 -16.193 -39.870 1.00 34.03 200 GLY A C 1
ATOM 1578 O O . GLY A 1 200 ? 11.912 -15.390 -39.670 1.00 34.03 200 GLY A O 1
ATOM 1579 N N . PHE A 1 201 ? 9.725 -15.842 -39.732 1.00 37.94 201 PHE A N 1
ATOM 1580 C CA . PHE A 1 201 ? 9.298 -14.434 -39.669 1.00 37.94 201 PHE A CA 1
ATOM 1581 C C . PHE A 1 201 ? 9.167 -13.850 -38.246 1.00 37.94 201 PHE A C 1
ATOM 1583 O O . PHE A 1 201 ? 8.809 -12.687 -38.098 1.00 37.94 201 PHE A O 1
ATOM 1590 N N . ALA A 1 202 ? 9.465 -14.623 -37.196 1.00 38.19 202 ALA A N 1
ATOM 1591 C CA . ALA A 1 202 ? 9.269 -14.201 -35.802 1.00 38.19 202 ALA A CA 1
ATOM 1592 C C . ALA A 1 202 ? 10.563 -13.900 -35.017 1.00 38.19 202 ALA A C 1
ATOM 1594 O O . ALA A 1 202 ? 10.472 -13.518 -33.863 1.00 38.19 202 ALA A O 1
ATOM 1595 N N . ALA A 1 203 ? 11.754 -14.033 -35.612 1.00 40.44 203 ALA A N 1
ATOM 1596 C CA . ALA A 1 203 ? 13.032 -13.973 -34.878 1.00 40.44 203 ALA A CA 1
ATOM 1597 C C . ALA A 1 203 ? 13.655 -12.561 -34.756 1.00 40.44 203 ALA A C 1
ATOM 1599 O O . ALA A 1 203 ? 14.858 -12.417 -34.549 1.00 40.44 203 ALA A O 1
ATOM 1600 N N . GLY A 1 204 ? 12.866 -11.502 -34.970 1.00 41.59 204 GLY A N 1
ATOM 1601 C CA . GLY A 1 204 ? 13.352 -10.116 -35.024 1.00 41.59 204 GLY A CA 1
ATOM 1602 C C . GLY A 1 204 ? 13.052 -9.266 -33.787 1.00 41.59 204 GLY A C 1
ATOM 1603 O O . GLY A 1 204 ? 13.372 -8.082 -33.797 1.00 41.59 204 GLY A O 1
ATOM 1604 N N . TRP A 1 205 ? 12.405 -9.821 -32.757 1.00 52.34 205 TRP A N 1
ATOM 1605 C CA . TRP A 1 205 ? 11.977 -9.088 -31.552 1.00 52.34 205 TRP A CA 1
ATOM 1606 C C . TRP A 1 205 ? 12.844 -9.359 -30.307 1.00 52.34 205 TRP A C 1
ATOM 1608 O O . TRP A 1 205 ? 12.589 -8.804 -29.241 1.00 52.34 205 TRP A O 1
ATOM 1618 N N . ASP A 1 206 ? 13.880 -10.189 -30.408 1.00 57.84 206 ASP A N 1
ATOM 1619 C CA . ASP A 1 206 ? 14.101 -11.165 -29.331 1.00 57.84 206 ASP A CA 1
ATOM 1620 C C . ASP A 1 206 ? 15.146 -10.833 -28.252 1.00 57.84 206 ASP A C 1
ATOM 1622 O O . ASP A 1 206 ? 15.339 -11.638 -27.346 1.00 57.84 206 ASP A O 1
ATOM 1626 N N . GLY A 1 207 ? 15.809 -9.673 -28.266 1.00 60.62 207 GLY A N 1
ATOM 1627 C CA . GLY A 1 207 ? 16.850 -9.379 -27.262 1.00 60.62 207 GLY A CA 1
ATOM 1628 C C . GLY A 1 207 ? 16.703 -8.033 -26.575 1.00 60.62 207 GLY A C 1
ATOM 1629 O O . GLY A 1 207 ? 16.572 -7.942 -25.355 1.00 60.62 207 GLY A O 1
ATOM 1630 N N . ASP A 1 208 ? 16.733 -6.971 -27.372 1.00 63.94 208 ASP A N 1
ATOM 1631 C CA . ASP A 1 208 ? 16.925 -5.628 -26.843 1.00 63.94 208 ASP A CA 1
ATOM 1632 C C . ASP A 1 208 ? 15.607 -5.061 -26.276 1.00 63.94 208 ASP A C 1
ATOM 1634 O O . ASP A 1 208 ? 15.562 -4.614 -25.131 1.00 63.94 208 ASP A O 1
ATOM 1638 N N . ALA A 1 209 ? 14.488 -5.167 -27.000 1.00 69.00 209 ALA A N 1
ATOM 1639 C CA . ALA A 1 209 ? 13.169 -4.760 -26.498 1.00 69.00 209 ALA A CA 1
ATOM 1640 C C . ALA A 1 209 ? 12.771 -5.483 -25.194 1.00 69.00 209 ALA A C 1
ATOM 1642 O O . ALA A 1 209 ? 12.249 -4.862 -24.265 1.00 69.00 209 ALA A O 1
ATOM 1643 N N . ALA A 1 210 ? 13.077 -6.782 -25.097 1.00 72.69 210 ALA A N 1
ATOM 1644 C CA . ALA A 1 210 ? 12.861 -7.574 -23.889 1.00 72.69 210 ALA A CA 1
ATOM 1645 C C . ALA A 1 210 ? 13.708 -7.065 -22.709 1.00 72.69 210 ALA A C 1
ATOM 1647 O O . ALA A 1 210 ? 13.186 -6.909 -21.607 1.00 72.69 210 ALA A O 1
ATOM 1648 N N . ALA A 1 211 ? 14.980 -6.721 -22.942 1.00 78.31 211 ALA A N 1
ATOM 1649 C CA . ALA A 1 211 ? 15.847 -6.142 -21.916 1.00 78.31 211 ALA A CA 1
ATOM 1650 C C . ALA A 1 211 ? 15.335 -4.782 -21.403 1.00 78.31 211 ALA A C 1
ATOM 1652 O O . ALA A 1 211 ? 15.455 -4.479 -20.213 1.00 78.31 211 ALA A O 1
ATOM 1653 N N . THR A 1 212 ? 14.719 -3.963 -22.262 1.00 76.31 212 THR A N 1
ATOM 1654 C CA . THR A 1 212 ? 14.154 -2.682 -21.812 1.00 76.31 212 THR A CA 1
ATOM 1655 C C . THR A 1 212 ? 12.863 -2.847 -21.019 1.00 76.31 212 THR A C 1
ATOM 1657 O O . THR A 1 212 ? 12.681 -2.169 -20.011 1.00 76.31 212 THR A O 1
ATOM 1660 N N . LEU A 1 213 ? 11.980 -3.764 -21.427 1.00 81.00 213 LEU A N 1
ATOM 1661 C CA . LEU A 1 213 ? 10.793 -4.105 -20.636 1.00 81.00 213 LEU A CA 1
ATOM 1662 C C . LEU A 1 213 ? 11.181 -4.698 -19.277 1.00 81.00 213 LEU A C 1
ATOM 1664 O O . LEU A 1 213 ? 10.557 -4.367 -18.271 1.00 81.00 213 LEU A O 1
ATOM 1668 N N . GLN A 1 214 ? 12.252 -5.493 -19.232 1.00 84.00 214 GLN A N 1
ATOM 1669 C CA . GLN A 1 214 ? 12.807 -5.993 -17.979 1.00 84.00 214 GLN A CA 1
ATOM 1670 C C . GLN A 1 214 ? 13.321 -4.853 -17.090 1.00 84.00 214 GLN A C 1
ATOM 1672 O O . GLN A 1 214 ? 13.001 -4.818 -15.910 1.00 84.00 214 GLN A O 1
ATOM 1677 N N . THR A 1 215 ? 14.022 -3.865 -17.657 1.00 85.94 215 THR A N 1
ATOM 1678 C CA . THR A 1 215 ? 14.490 -2.679 -16.909 1.00 85.94 215 THR A CA 1
ATOM 1679 C C . THR A 1 215 ? 13.327 -1.924 -16.255 1.00 85.94 215 THR A C 1
ATOM 1681 O O . THR A 1 215 ? 13.430 -1.469 -15.116 1.00 85.94 215 THR A O 1
ATOM 1684 N N . TYR A 1 216 ? 12.196 -1.807 -16.954 1.00 87.00 216 TYR A N 1
ATOM 1685 C CA . TYR A 1 216 ? 10.991 -1.205 -16.389 1.00 87.00 216 TYR A CA 1
ATOM 1686 C C . TYR A 1 216 ? 10.369 -2.062 -15.277 1.00 87.00 216 TYR A C 1
ATOM 1688 O O . TYR A 1 216 ? 10.005 -1.530 -14.227 1.00 87.00 216 TYR A O 1
ATOM 1696 N N . ALA A 1 217 ? 10.287 -3.381 -15.474 1.00 88.44 217 ALA A N 1
ATOM 1697 C CA . ALA A 1 217 ? 9.806 -4.311 -14.453 1.00 88.44 217 ALA A CA 1
ATOM 1698 C C . ALA A 1 217 ? 10.665 -4.255 -13.174 1.00 88.44 217 ALA A C 1
ATOM 1700 O O . ALA A 1 217 ? 10.120 -4.203 -12.070 1.00 88.44 217 ALA A O 1
ATOM 1701 N N . ASP A 1 218 ? 11.989 -4.162 -13.318 1.00 90.06 218 ASP A N 1
ATOM 1702 C CA . ASP A 1 218 ? 12.928 -3.974 -12.207 1.00 90.06 218 ASP A CA 1
ATOM 1703 C C . ASP A 1 218 ? 12.699 -2.619 -11.506 1.00 90.06 218 ASP A C 1
ATOM 1705 O O . ASP A 1 218 ? 12.745 -2.516 -10.277 1.00 90.06 218 ASP A O 1
ATOM 1709 N N . GLY A 1 219 ? 12.389 -1.572 -12.279 1.00 91.56 219 GLY A N 1
ATOM 1710 C CA . GLY A 1 219 ? 11.993 -0.262 -11.759 1.00 91.56 219 GLY A CA 1
ATOM 1711 C C . GLY A 1 219 ? 10.720 -0.317 -10.908 1.00 91.56 219 GLY A C 1
ATOM 1712 O O . GLY A 1 219 ? 10.686 0.256 -9.816 1.00 91.56 219 GLY A O 1
ATOM 1713 N N . LEU A 1 220 ? 9.696 -1.049 -11.358 1.00 91.75 220 LEU A N 1
ATOM 1714 C CA . LEU A 1 220 ? 8.461 -1.273 -10.597 1.00 91.75 220 LEU A CA 1
ATOM 1715 C C . LEU A 1 220 ? 8.727 -2.048 -9.300 1.00 91.75 220 LEU A C 1
ATOM 1717 O O . LEU A 1 220 ? 8.205 -1.679 -8.246 1.00 91.75 220 LEU A O 1
ATOM 1721 N N . ALA A 1 221 ? 9.571 -3.081 -9.352 1.00 92.06 221 ALA A N 1
ATOM 1722 C CA . ALA A 1 221 ? 9.975 -3.842 -8.171 1.00 92.06 221 ALA A CA 1
ATOM 1723 C C . ALA A 1 221 ? 10.651 -2.946 -7.121 1.00 92.06 221 ALA A C 1
ATOM 1725 O O . ALA A 1 221 ? 10.281 -2.971 -5.944 1.00 92.06 221 ALA A O 1
ATOM 1726 N N . LYS A 1 222 ? 11.585 -2.093 -7.559 1.00 92.31 222 LYS A N 1
ATOM 1727 C CA . LYS A 1 222 ? 12.277 -1.134 -6.692 1.00 92.31 222 LYS A CA 1
ATOM 1728 C C . LYS A 1 222 ? 11.321 -0.104 -6.083 1.00 92.31 222 LYS A C 1
ATOM 1730 O O . LYS A 1 222 ? 11.405 0.168 -4.885 1.00 92.31 222 LYS A O 1
ATOM 1735 N N . LEU A 1 223 ? 10.384 0.429 -6.874 1.00 92.69 223 LEU A N 1
ATOM 1736 C CA . LEU A 1 223 ? 9.359 1.346 -6.366 1.00 92.69 223 LEU A CA 1
ATOM 1737 C C . LEU A 1 223 ? 8.508 0.705 -5.271 1.00 92.69 223 LEU A C 1
ATOM 1739 O O . LEU A 1 223 ? 8.193 1.370 -4.284 1.00 92.69 223 LEU A O 1
ATOM 1743 N N . MET A 1 224 ? 8.150 -0.570 -5.422 1.00 90.81 224 MET A N 1
ATOM 1744 C CA . MET A 1 224 ? 7.385 -1.288 -4.407 1.00 90.81 224 MET A CA 1
ATOM 1745 C C . MET A 1 224 ? 8.187 -1.461 -3.108 1.00 90.81 224 MET A C 1
ATOM 1747 O O . MET A 1 224 ? 7.667 -1.188 -2.028 1.00 90.81 224 MET A O 1
ATOM 1751 N N . GLU A 1 225 ? 9.469 -1.825 -3.194 1.00 90.44 225 GLU A N 1
ATOM 1752 C CA . GLU A 1 225 ? 10.351 -1.921 -2.023 1.00 90.44 225 GLU A CA 1
ATOM 1753 C C . GLU A 1 225 ? 10.478 -0.582 -1.273 1.00 90.44 225 GLU A C 1
ATOM 1755 O O . GLU A 1 225 ? 10.438 -0.530 -0.035 1.00 90.44 225 GLU A O 1
ATOM 1760 N N . GLU A 1 226 ? 10.609 0.515 -2.016 1.00 91.56 226 GLU A N 1
ATOM 1761 C CA . GLU A 1 226 ? 10.697 1.861 -1.452 1.00 91.56 226 GLU A CA 1
ATOM 1762 C C . GLU A 1 226 ? 9.361 2.312 -0.848 1.00 91.56 226 GLU A C 1
ATOM 1764 O O . GLU A 1 226 ? 9.375 2.950 0.207 1.00 91.56 226 GLU A O 1
ATOM 1769 N N . ALA A 1 227 ? 8.221 1.949 -1.454 1.00 90.81 227 ALA A N 1
ATOM 1770 C CA . ALA A 1 227 ? 6.897 2.170 -0.872 1.00 90.81 227 ALA A CA 1
ATOM 1771 C C . ALA A 1 227 ? 6.767 1.440 0.472 1.00 90.81 227 ALA A C 1
ATOM 1773 O O . ALA A 1 227 ? 6.408 2.055 1.476 1.00 90.81 227 ALA A O 1
ATOM 1774 N N . ASP A 1 228 ? 7.136 0.157 0.513 1.00 89.69 228 ASP A N 1
ATOM 1775 C CA . ASP A 1 228 ? 7.072 -0.668 1.722 1.00 89.69 228 ASP A CA 1
ATOM 1776 C C . ASP A 1 228 ? 7.968 -0.134 2.838 1.00 89.69 228 ASP A C 1
ATOM 1778 O O . ASP A 1 228 ? 7.586 -0.114 4.008 1.00 89.69 228 ASP A O 1
ATOM 1782 N N . THR A 1 229 ? 9.160 0.343 2.488 1.00 89.19 229 THR A N 1
ATOM 1783 C CA . THR A 1 229 ? 10.076 0.965 3.453 1.00 89.19 229 THR A CA 1
ATOM 1784 C C . THR A 1 229 ? 9.511 2.277 3.987 1.00 89.19 229 THR A C 1
ATOM 1786 O O . THR A 1 229 ? 9.512 2.507 5.195 1.00 89.19 229 THR A O 1
ATOM 1789 N N . LEU A 1 230 ? 8.971 3.116 3.102 1.00 86.69 230 LEU A N 1
ATOM 1790 C CA . LEU A 1 230 ? 8.419 4.409 3.484 1.00 86.69 230 LEU A CA 1
ATOM 1791 C C . LEU A 1 230 ? 7.192 4.262 4.392 1.00 86.69 230 LEU A C 1
ATOM 1793 O O . LEU A 1 230 ? 7.081 4.994 5.371 1.00 86.69 230 LEU A O 1
ATOM 1797 N N . ILE A 1 231 ? 6.312 3.295 4.118 1.00 82.19 231 ILE A N 1
ATOM 1798 C CA . ILE A 1 231 ? 5.153 2.990 4.970 1.00 82.19 231 ILE A CA 1
ATOM 1799 C C . ILE A 1 231 ? 5.614 2.518 6.355 1.00 82.19 231 ILE A C 1
ATOM 1801 O O . ILE A 1 231 ? 5.131 3.029 7.368 1.00 82.19 231 ILE A O 1
ATOM 1805 N N . LYS A 1 232 ? 6.599 1.607 6.419 1.00 83.38 232 LYS A N 1
ATOM 1806 C CA . LYS A 1 232 ? 7.198 1.166 7.694 1.00 83.38 232 LYS A CA 1
ATOM 1807 C C . LYS A 1 232 ? 7.754 2.353 8.498 1.00 83.38 232 LYS A C 1
ATOM 1809 O O . LYS A 1 232 ? 7.553 2.426 9.710 1.00 83.38 232 LYS A O 1
ATOM 1814 N N . ASP A 1 233 ? 8.402 3.313 7.841 1.00 85.56 233 ASP A N 1
ATOM 1815 C CA . ASP A 1 233 ? 8.966 4.494 8.504 1.00 85.56 233 ASP A CA 1
ATOM 1816 C C . ASP A 1 233 ? 7.909 5.515 8.956 1.00 85.56 233 ASP A C 1
ATOM 1818 O O . ASP A 1 233 ? 8.057 6.114 10.027 1.00 85.56 233 ASP A O 1
ATOM 1822 N N . VAL A 1 234 ? 6.839 5.714 8.175 1.00 83.69 234 VAL A N 1
ATOM 1823 C CA . VAL A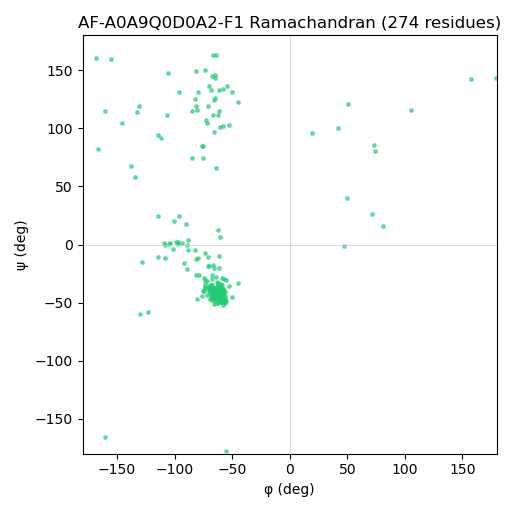 1 234 ? 5.688 6.548 8.572 1.00 83.69 234 VAL A CA 1
ATOM 1824 C C . VAL A 1 234 ? 5.067 6.000 9.857 1.00 83.69 234 VAL A C 1
ATOM 1826 O O . VAL A 1 234 ? 4.835 6.770 10.795 1.00 83.69 234 VAL A O 1
ATOM 1829 N N . ASN A 1 235 ? 4.900 4.678 9.935 1.00 75.44 235 ASN A N 1
ATOM 1830 C CA . ASN A 1 235 ? 4.358 4.003 11.111 1.00 75.44 235 ASN A CA 1
ATOM 1831 C C . ASN A 1 235 ? 5.285 4.145 12.332 1.00 75.44 235 ASN A C 1
ATOM 1833 O O . ASN A 1 235 ? 4.822 4.514 13.410 1.00 75.44 235 ASN A O 1
ATOM 1837 N N . ARG A 1 236 ? 6.605 3.955 12.169 1.00 77.19 236 ARG A N 1
ATOM 1838 C CA . ARG A 1 236 ? 7.574 4.071 13.278 1.00 77.19 236 ARG A CA 1
ATOM 1839 C C . ARG A 1 236 ? 7.621 5.477 13.881 1.00 77.19 236 ARG A C 1
ATOM 1841 O O . ARG A 1 236 ? 7.616 5.624 15.097 1.00 77.19 236 ARG A O 1
ATOM 1848 N N . LYS A 1 237 ? 7.607 6.523 13.049 1.00 64.69 237 LYS A N 1
ATOM 1849 C CA . LYS A 1 237 ? 7.617 7.920 13.527 1.00 64.69 237 LYS A CA 1
ATOM 1850 C C . LYS A 1 237 ? 6.348 8.300 14.298 1.00 64.69 237 LYS A C 1
ATOM 1852 O O . LYS A 1 237 ? 6.348 9.303 15.003 1.00 64.69 237 LYS A O 1
ATOM 1857 N N . GLY A 1 238 ? 5.252 7.553 14.124 1.00 57.66 238 GLY A N 1
ATOM 1858 C CA . GLY A 1 238 ? 4.026 7.716 14.911 1.00 57.66 238 GLY A CA 1
ATOM 1859 C C . GLY A 1 238 ? 4.165 7.220 16.349 1.00 57.66 238 GLY A C 1
ATOM 1860 O O . GLY A 1 238 ? 3.568 7.816 17.234 1.00 57.66 238 GLY A O 1
ATOM 1861 N N . ALA A 1 239 ? 4.991 6.196 16.585 1.00 53.69 239 ALA A N 1
ATOM 1862 C CA . ALA A 1 239 ? 5.207 5.630 17.915 1.00 53.69 239 ALA A CA 1
ATOM 1863 C C . ALA A 1 239 ? 6.058 6.542 18.822 1.00 53.69 239 ALA A C 1
ATOM 1865 O O . ALA A 1 239 ? 5.741 6.684 19.996 1.00 53.69 239 ALA A O 1
ATOM 1866 N N . ASP A 1 240 ? 7.066 7.229 18.271 1.00 47.25 240 ASP A N 1
ATOM 1867 C CA . ASP A 1 240 ? 7.973 8.117 19.033 1.00 47.25 240 ASP A CA 1
ATOM 1868 C C . ASP A 1 240 ? 7.294 9.373 19.617 1.00 47.25 240 ASP A C 1
ATOM 1870 O O . ASP A 1 240 ? 7.838 10.009 20.513 1.00 47.25 240 ASP A O 1
ATOM 1874 N N . HIS A 1 241 ? 6.112 9.752 19.118 1.00 48.12 241 HIS A N 1
ATOM 1875 C CA . HIS A 1 241 ? 5.333 10.882 19.651 1.00 48.12 241 HIS A CA 1
ATOM 1876 C C . HIS A 1 241 ? 4.234 10.429 20.635 1.00 48.12 241 HIS A C 1
ATOM 1878 O O . HIS A 1 241 ? 3.460 11.259 21.107 1.00 48.12 241 HIS A O 1
ATOM 1884 N N . GLY A 1 242 ? 4.138 9.121 20.917 1.00 43.34 242 GLY A N 1
ATOM 1885 C CA . GLY A 1 242 ? 3.093 8.508 21.743 1.00 43.34 242 GLY A CA 1
ATOM 1886 C C . GLY A 1 242 ? 3.381 8.449 23.247 1.00 43.34 242 GLY A C 1
ATOM 1887 O O . GLY A 1 242 ? 2.496 8.053 24.004 1.00 43.34 242 GLY A O 1
ATOM 1888 N N . ASP A 1 243 ? 4.567 8.859 23.701 1.00 37.03 243 ASP A N 1
ATOM 1889 C CA . ASP A 1 243 ? 4.892 8.936 25.129 1.00 37.03 243 ASP A CA 1
ATOM 1890 C C . ASP A 1 243 ? 4.416 10.272 25.724 1.00 37.03 243 ASP A C 1
ATOM 1892 O O . ASP A 1 243 ? 5.212 11.171 25.990 1.00 37.03 243 ASP A O 1
ATOM 1896 N N . ILE A 1 244 ? 3.104 10.422 25.943 1.00 42.34 244 ILE A N 1
ATOM 1897 C CA . ILE A 1 244 ? 2.565 11.481 26.810 1.00 42.34 244 ILE A CA 1
ATOM 1898 C C . ILE A 1 244 ? 1.529 10.886 27.767 1.00 42.34 244 ILE A C 1
ATOM 1900 O O . ILE A 1 244 ? 0.469 10.431 27.354 1.00 42.34 244 ILE A O 1
ATOM 1904 N N . GLU A 1 245 ? 1.908 10.937 29.045 1.00 37.41 245 GLU A N 1
ATOM 1905 C CA . GLU A 1 245 ? 1.094 11.039 30.259 1.00 37.41 245 GLU A CA 1
ATOM 1906 C C . GLU A 1 245 ? -0.072 10.057 30.461 1.00 37.41 245 GLU A C 1
ATOM 1908 O O . GLU A 1 245 ? -1.073 10.007 29.755 1.00 37.41 245 GLU A O 1
ATOM 1913 N N . SER A 1 246 ? 0.036 9.320 31.565 1.00 41.78 246 SER A N 1
ATOM 1914 C CA . SER A 1 246 ? -1.058 8.617 32.222 1.00 41.78 246 SER A CA 1
ATOM 1915 C C . SER A 1 246 ? -2.244 9.554 32.500 1.00 41.78 246 SER A C 1
ATOM 1917 O O . SER A 1 246 ? -2.212 10.321 33.463 1.00 41.78 246 SER A O 1
ATOM 1919 N N . GLU A 1 247 ? -3.299 9.456 31.688 1.00 38.00 247 GLU A N 1
ATOM 1920 C CA . GLU A 1 247 ? -4.606 10.040 31.996 1.00 38.00 247 GLU A CA 1
ATOM 1921 C C . GLU A 1 247 ? -5.237 9.369 33.232 1.00 38.00 247 GLU A C 1
ATOM 1923 O O . GLU A 1 247 ? -5.055 8.166 33.468 1.00 38.00 247 GLU A O 1
ATOM 1928 N N . PRO A 1 248 ? -5.992 10.128 34.048 1.00 37.69 248 PRO A N 1
ATOM 1929 C CA . PRO A 1 248 ? -6.622 9.599 35.244 1.00 37.69 248 PRO A CA 1
ATOM 1930 C C . PRO A 1 248 ? -7.765 8.642 34.884 1.00 37.69 248 PRO A C 1
ATOM 1932 O O . PRO A 1 248 ? -8.603 8.913 34.028 1.00 37.69 248 PRO A O 1
ATOM 1935 N N . SER A 1 249 ? -7.795 7.518 35.600 1.00 37.38 249 SER A N 1
ATOM 1936 C CA . SER A 1 249 ? -8.812 6.467 35.519 1.00 37.38 249 SER A CA 1
ATOM 1937 C C . SER A 1 249 ? -10.237 7.037 35.475 1.00 37.38 249 SER A C 1
ATOM 1939 O O . SER A 1 249 ? -10.659 7.737 36.400 1.00 37.38 249 SER A O 1
ATOM 1941 N N . CYS A 1 250 ? -10.991 6.705 34.424 1.00 28.95 250 CYS A N 1
ATOM 1942 C CA . CYS A 1 250 ? -12.413 7.027 34.327 1.00 28.95 250 CYS A CA 1
ATOM 1943 C C . CYS A 1 250 ? -13.183 6.415 35.522 1.00 28.95 250 CYS A C 1
ATOM 1945 O O . CYS A 1 250 ? -12.967 5.242 35.853 1.00 28.95 250 CYS A O 1
ATOM 1947 N N . PRO A 1 251 ? -14.080 7.165 36.193 1.00 32.22 251 PRO A N 1
ATOM 1948 C CA . PRO A 1 251 ? -14.814 6.665 37.349 1.00 32.22 251 PRO A CA 1
ATOM 1949 C C . PRO A 1 251 ? -15.754 5.509 36.976 1.00 32.22 251 PRO A C 1
ATOM 1951 O O . PRO A 1 251 ? -16.393 5.506 35.927 1.00 32.22 251 PRO A O 1
ATOM 1954 N N . ALA A 1 252 ? -15.864 4.534 37.882 1.00 34.88 252 ALA A N 1
ATOM 1955 C CA . ALA A 1 252 ? -16.523 3.231 37.725 1.00 34.88 252 ALA A CA 1
ATOM 1956 C C . ALA A 1 252 ? -18.049 3.244 37.443 1.00 34.88 252 ALA A C 1
ATOM 1958 O O . ALA A 1 252 ? -18.692 2.201 37.537 1.00 34.88 252 ALA A O 1
ATOM 1959 N N . ALA A 1 253 ? -18.639 4.391 37.102 1.00 32.75 253 ALA A N 1
ATOM 1960 C CA . ALA A 1 253 ? -20.079 4.559 36.908 1.00 32.75 253 ALA A CA 1
ATOM 1961 C C . ALA A 1 253 ? -20.594 4.131 35.517 1.00 32.75 253 ALA A C 1
ATOM 1963 O O . ALA A 1 253 ? -21.799 4.123 35.307 1.00 32.75 253 ALA A O 1
ATOM 1964 N N . TYR A 1 254 ? -19.719 3.741 34.582 1.00 35.06 254 TYR A N 1
ATOM 1965 C CA . TYR A 1 254 ? -20.100 3.381 33.203 1.00 35.06 254 TYR A CA 1
ATOM 1966 C C . TYR A 1 254 ? -20.293 1.872 32.964 1.00 35.06 254 TYR A C 1
ATOM 1968 O O . TYR A 1 254 ? -20.116 1.370 31.855 1.00 35.06 254 TYR A O 1
ATOM 1976 N N . ARG A 1 255 ? -20.596 1.107 34.019 1.00 38.31 255 ARG A N 1
ATOM 1977 C CA . ARG A 1 255 ? -20.808 -0.343 33.931 1.00 38.31 255 ARG A CA 1
ATOM 1978 C C . 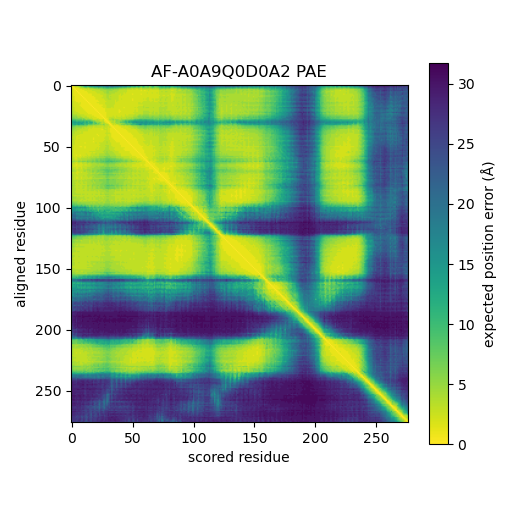ARG A 1 255 ? -22.307 -0.641 34.077 1.00 38.31 255 ARG A C 1
ATOM 1980 O O . ARG A 1 255 ? -22.824 -0.500 35.179 1.00 38.31 255 ARG A O 1
ATOM 1987 N N . SER A 1 256 ? -22.927 -1.106 32.982 1.00 36.22 256 SER A N 1
ATOM 1988 C CA . SER A 1 256 ? -24.367 -1.394 32.735 1.00 36.22 256 SER A CA 1
ATOM 1989 C C . SER A 1 256 ? -24.960 -0.301 31.836 1.00 36.22 256 SER A C 1
ATOM 1991 O O . SER A 1 256 ? -24.904 0.861 32.202 1.00 36.22 256 SER A O 1
ATOM 1993 N N . GLU A 1 257 ? -25.426 -0.545 30.610 1.00 30.89 257 GLU A N 1
ATOM 1994 C CA . GLU A 1 257 ? -26.387 -1.563 30.176 1.00 30.89 257 GLU A CA 1
ATOM 1995 C C . GLU A 1 257 ? -26.401 -1.667 28.631 1.00 30.89 257 GLU A C 1
ATOM 1997 O O . GLU A 1 257 ? -26.039 -0.720 27.940 1.00 30.89 257 GLU A O 1
ATOM 2002 N N . ALA A 1 258 ? -26.904 -2.799 28.123 1.00 31.22 258 ALA A N 1
ATOM 2003 C CA . ALA A 1 258 ? -27.351 -3.062 26.746 1.00 31.22 258 ALA A CA 1
ATOM 2004 C C . ALA A 1 258 ? -26.288 -3.245 25.638 1.00 31.22 258 ALA A C 1
ATOM 2006 O O . ALA A 1 258 ? -26.078 -2.406 24.768 1.00 31.22 258 ALA A O 1
ATOM 2007 N N . ALA A 1 259 ? -25.735 -4.461 25.583 1.00 32.53 259 ALA A N 1
ATOM 2008 C CA . ALA A 1 259 ? -25.278 -5.056 24.333 1.00 32.53 259 ALA A CA 1
ATOM 2009 C C . ALA A 1 259 ? -26.499 -5.454 23.480 1.00 32.53 259 ALA A C 1
ATOM 2011 O O . ALA A 1 259 ? -27.156 -6.458 23.760 1.00 32.53 259 ALA A O 1
ATOM 2012 N N . ALA A 1 260 ? -26.797 -4.681 22.437 1.00 31.00 260 ALA A N 1
ATOM 2013 C CA . ALA A 1 260 ? -27.502 -5.190 21.265 1.00 31.00 260 ALA A CA 1
ATOM 2014 C C . ALA A 1 260 ? -26.442 -5.546 20.207 1.00 31.00 260 ALA A C 1
ATOM 2016 O O . ALA A 1 260 ? -25.534 -4.745 19.972 1.00 31.00 260 ALA A O 1
ATOM 2017 N N . PRO A 1 261 ? -26.484 -6.741 19.597 1.00 34.62 261 PRO A N 1
ATOM 2018 C CA . PRO A 1 261 ? -25.448 -7.159 18.666 1.00 34.62 261 PRO A CA 1
ATOM 2019 C C . PRO A 1 261 ? -25.488 -6.320 17.381 1.00 34.62 261 PRO A C 1
ATOM 2021 O O . PRO A 1 261 ? -26.532 -6.150 16.753 1.00 34.62 261 PRO A O 1
ATOM 2024 N N . LEU A 1 262 ? -24.308 -5.859 16.962 1.00 34.78 262 LEU A N 1
ATOM 2025 C CA . LEU A 1 262 ? -24.009 -5.116 15.727 1.00 34.78 262 LEU A CA 1
ATOM 2026 C C . LEU A 1 262 ? -24.332 -5.866 14.418 1.00 34.78 262 LEU A C 1
ATOM 2028 O O . LEU A 1 262 ? -24.043 -5.377 13.329 1.00 34.78 262 LEU A O 1
ATOM 2032 N N . SER A 1 263 ? -24.960 -7.037 14.497 1.00 32.75 263 SER A N 1
ATOM 2033 C CA . SER A 1 263 ? -25.372 -7.841 13.345 1.00 32.75 263 SER A CA 1
ATOM 2034 C C . SER A 1 263 ? -26.582 -7.274 12.589 1.00 32.75 263 SER A C 1
ATOM 2036 O O . SER A 1 263 ? -26.913 -7.786 11.525 1.00 32.75 263 SER A O 1
ATOM 2038 N N . ALA A 1 264 ? -27.239 -6.222 13.093 1.00 33.09 264 ALA A N 1
ATOM 2039 C CA . ALA A 1 264 ? -28.443 -5.661 12.472 1.00 33.09 264 A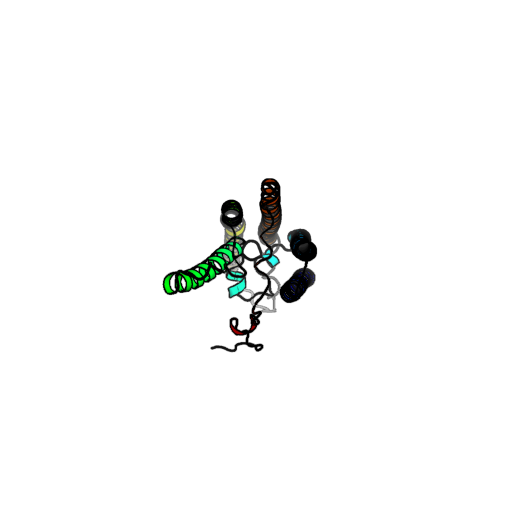LA A CA 1
ATOM 2040 C C . ALA A 1 264 ? -28.192 -4.517 11.464 1.00 33.09 264 ALA A C 1
ATOM 2042 O O . ALA A 1 264 ? -29.086 -4.216 10.676 1.00 33.09 264 ALA A O 1
ATOM 2043 N N . HIS A 1 265 ? -27.007 -3.888 11.450 1.00 36.38 265 HIS A N 1
ATOM 2044 C CA . HIS A 1 265 ? -26.751 -2.702 10.608 1.00 36.38 265 HIS A CA 1
ATOM 2045 C C . HIS A 1 265 ? -25.831 -2.918 9.407 1.00 36.38 265 HIS A C 1
ATOM 2047 O O . HIS A 1 265 ? -25.803 -2.086 8.504 1.00 36.38 265 HIS A O 1
ATOM 2053 N N . LEU A 1 266 ? -25.152 -4.058 9.330 1.00 35.72 266 LEU A N 1
ATOM 2054 C CA . LEU A 1 266 ? -24.423 -4.467 8.137 1.00 35.72 266 LEU A CA 1
ATOM 2055 C C . LEU A 1 266 ? -25.152 -5.674 7.566 1.00 35.72 266 LEU A C 1
ATOM 2057 O O . LEU A 1 266 ? -24.906 -6.801 7.982 1.00 35.72 266 LEU A O 1
ATOM 2061 N N . GLY A 1 267 ? -26.091 -5.428 6.650 1.00 31.67 267 GLY A N 1
ATOM 2062 C CA . GLY A 1 267 ? -26.766 -6.459 5.861 1.00 31.67 267 GLY A CA 1
ATOM 2063 C C . GLY A 1 267 ? -25.788 -7.196 4.943 1.00 31.67 267 GLY A C 1
ATOM 2064 O O . GLY A 1 267 ? -25.875 -7.092 3.724 1.00 31.67 267 GLY A O 1
ATOM 2065 N N . LEU A 1 268 ? -24.843 -7.928 5.529 1.00 33.19 268 LEU A N 1
ATOM 2066 C CA . LEU A 1 268 ? -23.999 -8.898 4.854 1.00 33.19 268 LEU A CA 1
ATOM 2067 C C . LEU A 1 268 ? -24.856 -10.139 4.620 1.00 33.19 268 LEU A C 1
ATOM 2069 O O . LEU A 1 268 ? -24.904 -11.066 5.425 1.00 33.19 268 LEU A O 1
ATOM 2073 N N . ALA A 1 269 ? -25.595 -10.108 3.515 1.00 29.88 269 ALA A N 1
ATOM 2074 C CA . ALA A 1 269 ? -26.166 -11.307 2.940 1.00 29.88 269 ALA A CA 1
ATOM 2075 C C . ALA A 1 269 ? -25.010 -12.233 2.525 1.00 29.88 269 ALA A C 1
ATOM 2077 O O . ALA A 1 269 ? -24.253 -11.935 1.603 1.00 29.88 269 ALA A O 1
ATOM 2078 N N . GLU A 1 270 ? -24.876 -13.352 3.232 1.00 38.12 270 GLU A N 1
ATOM 2079 C CA . GLU A 1 270 ? -24.118 -14.523 2.798 1.00 38.12 270 GLU A CA 1
ATOM 2080 C C . GLU A 1 270 ? -24.736 -15.049 1.491 1.00 38.12 270 GLU A C 1
ATOM 2082 O O . GLU A 1 270 ? -25.792 -15.683 1.482 1.00 38.12 270 GLU A O 1
ATOM 2087 N N . GLY A 1 271 ? -24.096 -14.732 0.368 1.00 38.00 271 GLY A N 1
ATOM 2088 C CA . GLY A 1 271 ? -24.454 -15.210 -0.966 1.00 38.00 271 GLY A CA 1
ATOM 2089 C C . GLY A 1 271 ? -23.909 -14.275 -2.048 1.00 38.00 271 GLY A C 1
ATOM 2090 O O . GLY A 1 271 ? -23.886 -13.063 -1.838 1.00 38.00 271 GLY A O 1
ATOM 2091 N N . PRO A 1 272 ? -23.445 -14.788 -3.202 1.00 33.81 272 PRO A N 1
ATOM 2092 C CA . PRO A 1 272 ? -22.885 -13.932 -4.239 1.00 33.81 272 PRO A CA 1
ATOM 2093 C C . PRO A 1 272 ? -23.991 -13.020 -4.797 1.00 33.81 272 PRO A C 1
ATOM 2095 O O . PRO A 1 272 ? -25.011 -13.539 -5.263 1.00 33.81 272 PRO A O 1
ATOM 2098 N N . PRO A 1 273 ? -23.833 -11.682 -4.795 1.00 33.41 273 PRO A N 1
ATOM 2099 C CA . PRO A 1 273 ? -24.759 -10.826 -5.512 1.00 33.41 273 PRO A CA 1
ATOM 2100 C C . PRO A 1 273 ? -24.502 -10.982 -7.014 1.00 33.41 273 PRO A C 1
ATOM 2102 O O . PRO A 1 273 ? -23.499 -10.513 -7.546 1.00 33.41 273 PRO A O 1
ATOM 2105 N N . ALA A 1 274 ? -25.419 -11.662 -7.700 1.00 39.91 274 ALA A N 1
ATOM 2106 C CA . ALA A 1 274 ? -25.572 -11.562 -9.144 1.00 39.91 274 ALA A CA 1
ATOM 2107 C C . ALA A 1 274 ? -26.366 -10.289 -9.460 1.00 39.91 274 ALA A C 1
ATOM 2109 O O . ALA A 1 274 ? -27.532 -10.221 -9.081 1.00 39.91 274 ALA A O 1
ATOM 2110 N N . TRP A 1 275 ? -25.759 -9.315 -10.146 1.00 39.53 275 TRP A N 1
ATOM 2111 C CA . TRP A 1 275 ? -26.437 -8.140 -10.718 1.00 39.53 275 TRP A CA 1
ATOM 2112 C C . TRP A 1 275 ? -25.637 -7.574 -11.910 1.00 39.53 275 TRP A C 1
ATOM 2114 O O . TRP A 1 275 ? -24.425 -7.782 -11.969 1.00 39.53 275 TRP A O 1
ATOM 2124 N N . PRO A 1 276 ? -26.297 -6.797 -12.786 1.00 35.47 276 PRO A N 1
ATOM 2125 C CA . PRO A 1 276 ? -26.888 -7.170 -14.073 1.00 35.47 276 PRO A CA 1
ATOM 2126 C C . PRO A 1 276 ? -25.919 -7.085 -15.265 1.00 35.47 276 PRO A C 1
ATOM 2128 O O . PRO A 1 276 ? -24.986 -6.252 -15.234 1.00 35.47 276 PRO A O 1
#

Sequence (276 aa):
MHRRFVTCYESWLQGQKSDLTDLLHLSATPGASQMQLRMIIDQCMRNYESYTEQRRTLAPEDGSTFFCPPWCTSFENSVLWMGGCRPSLMIRLLYSLTGFEMEAHLEVFLEDCRTPINVGMMALSASQLQQVNDLHQRTLSAEDRMTSRLATLHEDVGDNPLLRVVRERQQTETARNSFVAVSASSSSSCTQHLGDSHAGFAAGWDGDAAATLQTYADGLAKLMEEADTLIKDVNRKGADHGDIESEPSCPAAYRSEAAAPLSAHLGLAEGPPAWP

Foldseek 3Di:
DLVLVVVLVVVLVVQVVVLVVLQVVLVPDPPRDPVSVVVSVVSNVVSVLVSLVSLLVCLLVFLVCLLQPPPDDPVLSVQDDLSHHQVLVVLVVLVVVQVVQVVVQVVVCVVPVPDDSPRDPSDDDPVRVVLSVLLNVLSVVLSVVLVVLVVVLVVVCVVPLVVVVVVLVVVVVVVVVVVVVVVVVPPDDDDDDDDDDPPPDPPSCPPDSVVSVSVSRSSSSVSSNSSSVSVVVSVVVSVVVPPDDDDDDDDPPPPDDDDDDPPPPPPPPPDDDDDD

Organism: NCBI:txid2022672

pLDDT: mean 73.82, std 21.57, range [28.95, 96.44]

Radius of gyration: 29.33 Å; Cα contacts (8 Å, |Δi|>4): 122; chains: 1; bounding box: 50×43×103 Å

Solvent-accessible surface area (backbone atoms only — not comparable to full-atom values): 16635 Å² total; per-residue (Å²): 120,68,66,62,59,51,51,54,51,53,52,45,54,50,48,53,53,48,47,51,50,53,52,51,52,49,73,72,40,87,83,64,49,71,66,59,53,49,54,52,52,53,48,47,53,50,52,54,53,50,45,54,50,54,50,48,73,46,18,83,80,53,21,52,48,47,55,55,38,88,89,49,54,75,70,55,40,72,63,48,40,85,48,36,74,52,68,66,56,59,58,49,49,50,52,50,56,38,47,51,53,48,53,60,51,47,55,54,37,74,72,60,78,70,64,76,84,76,66,56,100,62,64,68,51,76,67,53,48,49,53,52,48,56,50,47,57,54,46,51,55,51,50,52,54,51,51,52,52,52,48,52,56,57,52,54,42,55,73,48,47,48,52,48,50,51,50,53,50,52,50,54,51,50,54,50,52,50,53,52,51,55,57,64,74,60,75,73,85,83,91,84,81,94,72,91,78,84,84,72,83,76,82,83,62,83,55,66,60,54,52,42,53,46,53,50,36,53,49,47,14,52,51,37,44,50,51,54,51,50,52,54,50,58,55,54,63,56,57,78,72,61,85,68,75,90,73,81,81,79,74,86,81,80,74,82,84,82,92,73,76,77,72,78,80,58,87,73,68,91,66,87,86,84,79,136

Nearest PDB structures (foldseek):
  8iyj-assembly1_S0  TM=2.402E-01  e=1.265E+00  Mus musculus
  8otz-assembly1_D3  TM=2.677E-01  e=4.599E+00  Bos taurus

Mean predicted aligned error: 14.65 Å

Secondary structure (DSSP, 8-state):
-HHHHHHHHHHHHHHHHHHHHHHHHHHHSTT--HHHHHHHHHHHHHHHHHHHHHHHHHHHHHTHHHHS-TTS-HHHHHH-BTTB--HHHHHHHHHHHHHHHHHHHHHHHHHHS-S-----TT---HHHHHHHHHHHHHHHHHHHHHHHHHHHHHHHHIIIIIHHHHHHHHHHHHHHHHHHHHHHHT-S----------SSTTTTSSSHHHHHHHHHHHHHHHHHHHHHHHHHHHHHHHHTT----------TT--------GGGTS---SS-----